Protein AF-A0A5E6NMC5-F1 (afdb_monomer)

pLDDT: mean 74.45, std 15.05, range [29.25, 91.25]

Sequence (219 aa):
MLKRLKTATLIRHFRHVKKRAKAKKALTRLRTIANKLIRELQRKLPQYLLFEIYQKHFLFYQRVLAQKPKDKNKIYSLHEPDVYVIAKGKDHKQYEYGNKVSIVSTKDTNIIVGVASHDKNIHDSKTLTVAISHANSNRNKPIKQAVCDRGYVGAKVVLGATSSCLKKPLSETIVINETKSANCVKDERRLSRLSDILNRILDFLETCSKGKLVMRLMY

Mean predicted aligned error: 11.28 Å

Secondary structure (DSSP, 8-state):
-HHHHHHHHHHTT---HHHHHHHHHHHHHHHHHHHHHHHHHHHHS-HHIIIIISHHHHHHHHHHHH--TT-SS----SS-TT-EEEE---SS--EEEEEEEEEEEETTT--EEEEEEESS---HHHHHHHHHHHHHHT-SS---EEEE-TT-TT--EETTEEEEESS---SS-EEEEEEEE-----S--TTHHHHHHHHHHHHHHHHHHTT--------

Radius of gyration: 23.17 Å; Cα contacts (8 Å, |Δi|>4): 272; chains: 1; bounding box: 64×31×56 Å

Solvent-accessible surface area (backbone atoms only — not comparable to full-atom values): 12916 Å² total; per-residue (Å²): 114,66,73,64,49,56,51,33,66,62,45,45,75,50,77,51,77,93,44,34,64,58,13,52,52,30,48,53,50,48,52,53,51,48,55,51,51,55,56,50,49,67,71,72,50,58,67,65,58,45,61,76,71,39,38,69,58,52,54,50,53,51,54,64,70,66,63,58,96,83,59,77,92,63,67,59,38,85,90,47,59,68,31,41,80,44,78,63,85,36,90,97,50,47,64,44,52,31,41,49,29,36,38,32,25,38,60,91,75,63,48,76,57,23,76,35,79,43,86,58,97,66,60,59,42,66,50,52,57,56,33,51,52,51,29,34,76,72,39,95,66,77,65,59,35,34,38,33,51,83,73,41,60,89,46,52,68,51,95,82,15,40,40,41,57,89,71,83,86,74,96,72,52,29,37,41,45,76,50,67,58,55,66,82,67,77,84,64,53,87,66,47,47,57,54,52,53,47,48,56,51,49,52,51,52,50,33,60,74,66,75,45,90,67,82,80,83,80,126

Structure (mmCIF, N/CA/C/O backbone):
data_AF-A0A5E6NMC5-F1
#
_entry.id   AF-A0A5E6NMC5-F1
#
loop_
_atom_site.group_PDB
_atom_site.id
_atom_site.type_symbol
_atom_site.label_atom_id
_atom_site.label_alt_id
_atom_site.label_comp_id
_atom_site.label_asym_id
_atom_site.label_entity_id
_atom_site.label_seq_id
_atom_site.pdbx_PDB_ins_code
_atom_site.Cartn_x
_atom_site.Cartn_y
_atom_site.Cartn_z
_atom_site.occupancy
_atom_site.B_iso_or_equiv
_atom_site.auth_seq_id
_atom_site.auth_comp_id
_atom_site.auth_asym_id
_atom_site.auth_atom_id
_atom_site.pdbx_PDB_model_num
ATOM 1 N N . MET A 1 1 ? -21.903 14.545 19.010 1.00 55.38 1 MET A N 1
ATOM 2 C CA . MET A 1 1 ? -20.926 13.473 18.675 1.00 55.38 1 MET A CA 1
ATOM 3 C C . MET A 1 1 ? -19.878 13.922 17.645 1.00 55.38 1 MET A C 1
ATOM 5 O O . MET A 1 1 ? -18.689 13.769 17.905 1.00 55.38 1 MET A O 1
ATOM 9 N N . LEU A 1 2 ? -20.293 14.557 16.541 1.00 57.66 2 LEU A N 1
ATOM 10 C CA . LEU A 1 2 ? -19.425 15.020 15.442 1.00 57.66 2 LEU A CA 1
ATOM 11 C C . LEU A 1 2 ? -18.298 15.990 15.855 1.00 57.66 2 LEU A C 1
ATOM 13 O O . LEU A 1 2 ? -17.155 15.796 15.451 1.00 57.66 2 LEU A O 1
ATOM 17 N N . LYS A 1 3 ? -18.562 16.975 16.731 1.00 58.59 3 LYS A N 1
ATOM 18 C CA . LYS A 1 3 ? -17.523 17.912 17.226 1.00 58.59 3 LYS A CA 1
ATOM 19 C C . LYS A 1 3 ? -16.353 17.197 17.928 1.00 58.59 3 LYS A C 1
ATOM 21 O O . LYS A 1 3 ? -15.203 17.582 17.754 1.00 58.59 3 LYS A O 1
ATOM 26 N N . ARG A 1 4 ? -16.634 16.118 18.676 1.00 61.72 4 ARG A N 1
ATOM 27 C CA . ARG A 1 4 ? -15.614 15.299 19.368 1.00 61.72 4 ARG A CA 1
ATOM 28 C C . ARG A 1 4 ? -14.821 14.398 18.415 1.00 61.72 4 ARG A C 1
ATOM 30 O O . ARG A 1 4 ? -13.680 14.061 18.714 1.00 61.72 4 ARG A O 1
ATOM 37 N N . LEU A 1 5 ? -15.417 13.999 17.291 1.00 66.12 5 LEU A N 1
ATOM 38 C CA . LEU A 1 5 ? -14.715 13.268 16.235 1.00 66.12 5 LEU A CA 1
ATOM 39 C C . LEU A 1 5 ? -13.733 14.192 15.516 1.00 66.12 5 LEU A C 1
ATOM 41 O O . LEU A 1 5 ? -12.555 13.867 15.454 1.00 66.12 5 LEU A O 1
ATOM 45 N N . LYS A 1 6 ? -14.182 15.383 15.095 1.00 68.31 6 LYS A N 1
ATOM 46 C CA . LYS A 1 6 ? -13.329 16.384 14.430 1.00 68.31 6 LYS A CA 1
ATOM 47 C C . LYS A 1 6 ? -12.088 16.739 15.260 1.00 68.31 6 LYS A C 1
ATOM 49 O O . LYS A 1 6 ? -10.978 16.751 14.735 1.00 68.31 6 LYS A O 1
ATOM 54 N N . THR A 1 7 ? -12.238 16.946 16.569 1.00 68.88 7 THR A N 1
ATOM 55 C CA . THR A 1 7 ? -11.093 17.229 17.454 1.00 68.88 7 THR A CA 1
ATOM 56 C C . THR A 1 7 ? -10.148 16.037 17.609 1.00 68.88 7 THR A C 1
ATOM 58 O O . THR A 1 7 ? -8.930 16.222 17.585 1.00 68.88 7 THR A O 1
ATOM 61 N N . ALA A 1 8 ? -10.667 14.809 17.708 1.00 67.25 8 ALA A N 1
ATOM 62 C CA . ALA A 1 8 ? -9.834 13.606 17.728 1.00 67.25 8 ALA A CA 1
ATOM 63 C C . ALA A 1 8 ? -9.043 13.431 16.418 1.00 67.25 8 ALA A C 1
ATOM 65 O O . ALA A 1 8 ? -7.866 13.073 16.467 1.00 67.25 8 ALA A O 1
ATOM 66 N N . THR A 1 9 ? -9.650 13.744 15.269 1.00 67.38 9 THR A N 1
ATOM 67 C CA . THR A 1 9 ? -9.012 13.700 13.944 1.00 67.38 9 THR A CA 1
ATOM 68 C C . THR A 1 9 ? -7.876 14.715 13.810 1.00 67.38 9 THR A C 1
ATOM 70 O O . THR A 1 9 ? -6.845 14.404 13.225 1.00 67.38 9 THR A O 1
ATOM 73 N N . LEU A 1 10 ? -8.009 15.905 14.398 1.00 71.12 10 LEU A N 1
ATOM 74 C CA . LEU A 1 10 ? -6.964 16.935 14.366 1.00 71.12 10 LEU A CA 1
ATOM 75 C C . LEU A 1 10 ? -5.787 16.592 15.292 1.00 71.12 10 LEU A C 1
ATOM 77 O O . LEU A 1 10 ? -4.624 16.655 14.890 1.00 71.12 10 LEU A O 1
ATOM 81 N N . ILE A 1 11 ? -6.076 16.171 16.528 1.00 74.56 11 ILE A N 1
ATOM 82 C CA . ILE A 1 11 ? -5.057 15.972 17.575 1.00 74.56 11 ILE A CA 1
ATOM 83 C C . ILE A 1 11 ? -4.147 14.764 17.289 1.00 74.56 11 ILE A C 1
ATOM 85 O O . ILE A 1 11 ? -3.022 14.675 17.789 1.00 74.56 11 ILE A O 1
ATOM 89 N N . ARG A 1 12 ? -4.602 13.823 16.464 1.00 65.00 12 ARG A N 1
ATOM 90 C CA . ARG A 1 12 ? -3.908 12.556 16.212 1.00 65.00 12 ARG A CA 1
ATOM 91 C C . ARG A 1 12 ? -2.536 12.713 15.526 1.00 65.00 12 ARG A C 1
ATOM 93 O O . ARG A 1 12 ? -1.700 11.823 15.653 1.00 65.00 12 ARG A O 1
ATOM 100 N N . HIS A 1 13 ? -2.281 13.826 14.831 1.00 65.50 13 HIS A N 1
ATOM 101 C CA . HIS A 1 13 ? -1.041 14.042 14.066 1.00 65.50 13 HIS A CA 1
ATOM 102 C C . HIS A 1 13 ? 0.119 14.621 14.897 1.00 65.50 13 HIS A C 1
ATOM 104 O O . HIS A 1 13 ? 1.272 14.594 14.440 1.00 65.50 13 HIS A O 1
ATOM 110 N N . PHE A 1 14 ? -0.155 15.111 16.116 1.00 73.19 14 PHE A N 1
ATOM 111 C CA . PHE A 1 14 ? 0.849 15.756 16.966 1.00 73.19 14 PHE A CA 1
ATOM 112 C C . PHE A 1 14 ? 1.954 14.783 17.398 1.00 73.19 14 PHE A C 1
ATOM 114 O O . PHE A 1 14 ? 1.695 13.737 17.994 1.00 73.19 14 PHE A O 1
ATOM 121 N N . ARG A 1 15 ? 3.209 15.171 17.131 1.00 67.75 15 ARG A N 1
ATOM 122 C CA . ARG A 1 15 ? 4.423 14.419 17.505 1.00 67.75 15 ARG A CA 1
ATOM 123 C C . ARG A 1 15 ? 5.058 14.885 18.819 1.00 67.75 15 ARG A C 1
ATOM 125 O O . ARG A 1 15 ? 5.824 14.135 19.413 1.00 67.75 15 ARG A O 1
ATOM 132 N N . HIS A 1 16 ? 4.722 16.091 19.279 1.00 78.25 16 HIS A N 1
ATOM 133 C CA . HIS A 1 16 ? 5.324 16.701 20.463 1.00 78.25 16 HIS A CA 1
ATOM 134 C C . HIS A 1 16 ? 5.134 15.831 21.715 1.00 78.25 16 HIS A C 1
ATOM 136 O O . HIS A 1 16 ? 4.015 15.388 21.993 1.00 78.25 16 HIS A O 1
ATOM 142 N N . VAL A 1 17 ? 6.198 15.646 22.507 1.00 81.38 17 VAL A N 1
ATOM 143 C CA . VAL A 1 17 ? 6.242 14.742 23.677 1.00 81.38 17 VAL A CA 1
ATOM 144 C C . VAL A 1 17 ? 5.052 14.976 24.616 1.00 81.38 17 VAL A C 1
ATOM 146 O O . VAL A 1 17 ? 4.277 14.056 24.876 1.00 81.38 17 VAL A O 1
ATOM 149 N N . LYS A 1 18 ? 4.800 16.239 24.993 1.00 83.75 18 LYS A N 1
ATOM 150 C CA . LYS A 1 18 ? 3.675 16.638 25.868 1.00 83.75 18 LYS A CA 1
ATOM 151 C C . LYS A 1 18 ? 2.278 16.299 25.307 1.00 83.75 18 LYS A C 1
ATOM 153 O O . LYS A 1 18 ? 1.331 16.113 26.066 1.00 83.75 18 LYS A O 1
ATOM 158 N N . LYS A 1 19 ? 2.114 16.218 23.979 1.00 82.44 19 LYS A N 1
ATOM 159 C CA . LYS A 1 19 ? 0.824 15.934 23.310 1.00 82.44 19 LYS A CA 1
ATOM 160 C C . LYS A 1 19 ? 0.699 14.479 22.838 1.00 82.44 19 LYS A C 1
ATOM 162 O O . LYS A 1 19 ? -0.401 14.048 22.491 1.00 82.44 19 LYS A O 1
ATOM 167 N N . ARG A 1 20 ? 1.781 13.694 22.888 1.00 80.12 20 ARG A N 1
ATOM 168 C CA . ARG A 1 20 ? 1.838 12.305 22.401 1.00 80.12 20 ARG A CA 1
ATOM 169 C C . ARG A 1 20 ? 0.835 11.387 23.102 1.00 80.12 20 ARG A C 1
ATOM 171 O O . ARG A 1 20 ? 0.176 10.582 22.445 1.00 80.12 20 ARG A O 1
ATOM 178 N N . ALA A 1 21 ? 0.662 11.538 24.416 1.00 84.81 21 ALA A N 1
ATOM 179 C CA . ALA A 1 21 ? -0.325 10.769 25.176 1.00 84.81 21 ALA A CA 1
ATOM 180 C C . ALA A 1 21 ? -1.768 11.074 24.730 1.00 84.81 21 ALA A C 1
ATOM 182 O O . ALA A 1 21 ? -2.569 10.156 24.539 1.00 84.81 21 ALA A O 1
ATOM 183 N N . LYS A 1 22 ? -2.088 12.356 24.492 1.00 85.44 22 LYS A N 1
ATOM 184 C CA . LYS A 1 22 ? -3.405 12.788 23.991 1.00 85.44 22 LYS A CA 1
ATOM 185 C C . LYS A 1 22 ? -3.669 12.244 22.582 1.00 85.44 22 LYS A C 1
ATOM 187 O O . LYS A 1 22 ? -4.746 11.707 22.336 1.00 85.44 22 LYS A O 1
ATOM 192 N N . ALA A 1 23 ? -2.672 12.292 21.697 1.00 82.00 23 ALA A N 1
ATOM 193 C CA . ALA A 1 23 ? -2.763 11.726 20.350 1.00 82.00 23 ALA A CA 1
ATOM 194 C C . ALA A 1 23 ? -3.004 10.204 20.368 1.00 82.00 23 ALA A C 1
ATOM 196 O O . ALA A 1 23 ? -3.869 9.706 19.647 1.00 82.00 23 ALA A O 1
ATOM 197 N N . LYS A 1 24 ? -2.310 9.461 21.246 1.00 81.88 24 LYS A N 1
ATOM 198 C CA . LYS A 1 24 ? -2.520 8.012 21.413 1.00 81.88 24 LYS A CA 1
ATOM 199 C C . LYS A 1 24 ? -3.945 7.697 21.884 1.00 81.88 24 LYS A C 1
ATOM 201 O O . LYS A 1 24 ? -4.589 6.833 21.297 1.00 81.88 24 LYS A O 1
ATOM 206 N N . LYS A 1 25 ? -4.463 8.430 22.881 1.00 85.44 25 LYS A N 1
ATOM 207 C CA . LYS A 1 25 ? -5.855 8.288 23.356 1.00 85.44 25 LYS A CA 1
ATOM 208 C C . LYS A 1 25 ? -6.874 8.575 22.244 1.00 85.44 25 LYS A C 1
ATOM 210 O O . LYS A 1 25 ? -7.835 7.822 22.095 1.00 85.44 25 LYS A O 1
ATOM 215 N N . ALA A 1 26 ? -6.650 9.620 21.445 1.00 85.38 26 ALA A N 1
ATOM 216 C CA . ALA A 1 26 ? -7.502 9.945 20.301 1.00 85.38 26 ALA A CA 1
ATOM 217 C C . ALA A 1 26 ? -7.528 8.807 19.264 1.00 85.38 26 ALA A C 1
ATOM 219 O O . ALA A 1 26 ? -8.607 8.410 18.828 1.00 85.38 26 ALA A O 1
ATOM 220 N N . LEU A 1 27 ? -6.371 8.220 18.934 1.00 80.25 27 LEU A N 1
ATOM 221 C CA . LEU A 1 27 ? -6.294 7.082 18.011 1.00 80.25 27 LEU A CA 1
ATOM 222 C C . LEU A 1 27 ? -7.021 5.842 18.551 1.00 80.25 27 LEU A C 1
ATOM 224 O O . LEU A 1 27 ? -7.769 5.212 17.804 1.00 80.25 27 LEU A O 1
ATOM 228 N N . THR A 1 28 ? -6.856 5.506 19.835 1.00 84.12 28 THR A N 1
ATOM 229 C CA . THR A 1 28 ? -7.595 4.390 20.452 1.00 84.12 28 THR A CA 1
ATOM 230 C C . THR A 1 28 ? -9.101 4.616 20.350 1.00 84.12 28 THR A C 1
ATOM 232 O O . THR A 1 28 ? -9.828 3.718 19.937 1.00 84.12 28 THR A O 1
ATOM 235 N N . ARG A 1 29 ? -9.567 5.837 20.635 1.00 85.75 29 ARG A N 1
ATOM 236 C CA . ARG A 1 29 ? -10.986 6.195 20.533 1.00 85.75 29 ARG A CA 1
ATOM 237 C C . ARG A 1 29 ? -11.519 6.062 19.105 1.00 85.75 29 ARG A C 1
ATOM 239 O O . ARG A 1 29 ? -12.589 5.489 18.923 1.00 85.75 29 ARG A O 1
ATOM 246 N N . LEU A 1 30 ? -10.784 6.550 18.101 1.00 83.25 30 LEU A N 1
ATOM 247 C CA . LEU A 1 30 ? -11.157 6.393 16.688 1.00 83.25 30 LEU A CA 1
ATOM 248 C C . LEU A 1 30 ? -11.258 4.912 16.299 1.00 83.25 30 LEU A C 1
ATOM 250 O O . LEU A 1 30 ? -12.220 4.516 15.646 1.00 83.25 30 LEU A O 1
ATOM 254 N N . ARG A 1 31 ? -10.322 4.077 16.768 1.00 84.38 31 ARG A N 1
ATOM 255 C CA . ARG A 1 31 ? -10.351 2.624 16.541 1.00 84.38 31 ARG A CA 1
ATOM 256 C C . ARG A 1 31 ? -11.579 1.971 17.177 1.00 84.38 31 ARG A C 1
ATOM 258 O O . ARG A 1 31 ? -12.203 1.128 16.539 1.00 84.38 31 ARG A O 1
ATOM 265 N N . THR A 1 32 ? -11.958 2.357 18.396 1.00 87.62 32 THR A N 1
ATOM 266 C CA . THR A 1 32 ? -13.177 1.849 19.050 1.00 87.62 32 THR A CA 1
ATOM 267 C C . THR A 1 32 ? -14.434 2.233 18.272 1.00 87.62 32 THR A C 1
ATOM 269 O O . THR A 1 32 ? -15.294 1.385 18.050 1.00 87.62 32 THR A O 1
ATOM 272 N N . ILE A 1 33 ? -14.532 3.486 17.818 1.00 86.19 33 ILE A N 1
ATOM 273 C CA . ILE A 1 33 ? -15.693 3.970 17.058 1.00 86.19 33 ILE A CA 1
ATOM 274 C C . ILE A 1 33 ? -15.806 3.237 15.718 1.00 86.19 33 ILE A C 1
ATOM 276 O O . ILE A 1 33 ? -16.886 2.755 15.395 1.00 86.19 33 ILE A O 1
ATOM 280 N N . ALA A 1 34 ? -14.702 3.081 14.982 1.00 85.38 34 ALA A N 1
ATOM 281 C CA . ALA A 1 34 ? -14.695 2.344 13.718 1.00 85.38 34 ALA A CA 1
ATOM 282 C C . ALA A 1 34 ? -15.142 0.881 13.900 1.00 85.38 34 ALA A C 1
ATOM 284 O O . ALA A 1 34 ? -15.990 0.400 13.156 1.00 85.38 34 ALA A O 1
ATOM 285 N N . ASN A 1 35 ? -14.646 0.192 14.937 1.00 88.12 35 ASN A N 1
ATOM 286 C CA . ASN A 1 35 ? -15.086 -1.173 15.251 1.00 88.12 35 ASN A CA 1
ATOM 287 C C . ASN A 1 35 ? -16.576 -1.242 15.598 1.00 88.12 35 ASN A C 1
ATOM 289 O O . ASN A 1 35 ? -17.263 -2.162 15.157 1.00 88.12 35 ASN A O 1
ATOM 293 N N . LYS A 1 36 ? -17.083 -0.279 16.379 1.00 89.12 36 LYS A N 1
ATOM 294 C CA . LYS A 1 36 ? -18.509 -0.218 16.711 1.00 89.12 36 LYS A CA 1
ATOM 295 C C . LYS A 1 36 ? -19.346 -0.033 15.447 1.00 89.12 36 LYS A C 1
ATOM 297 O O . LYS A 1 36 ? -20.301 -0.771 15.260 1.00 89.12 36 LYS A O 1
ATOM 302 N N . LEU A 1 37 ? -18.958 0.886 14.565 1.00 86.56 37 LEU A N 1
ATOM 303 C CA . LEU A 1 37 ? -19.681 1.149 13.321 1.00 86.56 37 LEU A CA 1
ATOM 304 C C . LEU A 1 37 ? -19.709 -0.060 12.386 1.00 86.56 37 LEU A C 1
ATOM 306 O O . LEU A 1 37 ? -20.771 -0.386 11.875 1.00 86.56 37 LEU A O 1
ATOM 310 N N . ILE A 1 38 ? -18.591 -0.772 12.220 1.00 87.62 38 ILE A N 1
ATOM 311 C CA . ILE A 1 38 ? -18.574 -2.003 11.416 1.00 87.62 38 ILE A CA 1
ATOM 312 C C . ILE A 1 38 ? -19.535 -3.048 11.996 1.00 87.62 38 ILE A C 1
ATOM 314 O O . ILE A 1 38 ? -20.316 -3.628 11.251 1.00 87.62 38 ILE A O 1
ATOM 318 N N . ARG A 1 39 ? -19.545 -3.243 13.320 1.00 88.19 39 ARG A N 1
ATOM 319 C CA . ARG A 1 39 ? -20.465 -4.185 13.985 1.00 88.19 39 ARG A CA 1
ATOM 320 C C . ARG A 1 39 ? -21.933 -3.756 13.914 1.00 88.19 39 ARG A C 1
ATOM 322 O O . ARG A 1 39 ? -22.817 -4.604 13.934 1.00 88.19 39 ARG A O 1
ATOM 329 N N . GLU A 1 40 ? -22.214 -2.455 13.919 1.00 88.81 40 GLU A N 1
ATOM 330 C CA . GLU A 1 40 ? -23.569 -1.924 13.712 1.00 88.81 40 GLU A CA 1
ATOM 331 C C . GLU A 1 40 ? -24.032 -2.171 12.274 1.00 88.81 40 GLU A C 1
ATOM 333 O O . GLU A 1 40 ? -25.129 -2.681 12.075 1.00 88.81 40 GLU A O 1
ATOM 338 N N . LEU A 1 41 ? -23.184 -1.878 11.282 1.00 85.62 41 LEU A N 1
ATOM 339 C CA . LEU A 1 41 ? -23.485 -2.143 9.875 1.00 85.62 41 LEU A CA 1
ATOM 340 C C . LEU A 1 41 ? -23.773 -3.629 9.645 1.00 85.62 41 LEU A C 1
ATOM 342 O O . LEU A 1 41 ? -24.802 -3.965 9.075 1.00 85.62 41 LEU A O 1
ATOM 346 N N . GLN A 1 42 ? -22.927 -4.515 10.171 1.00 86.06 42 GLN A N 1
ATOM 347 C CA . GLN A 1 42 ? -23.119 -5.961 10.034 1.00 86.06 42 GLN A CA 1
ATOM 348 C C . GLN A 1 42 ? -24.428 -6.475 10.647 1.00 86.06 42 GLN A C 1
ATOM 350 O O . GLN A 1 42 ? -24.939 -7.486 10.190 1.00 86.06 42 GLN A O 1
ATOM 355 N N . ARG A 1 43 ? -24.976 -5.797 11.664 1.00 87.31 43 ARG A N 1
ATOM 356 C CA . ARG A 1 43 ? -26.260 -6.177 12.277 1.00 87.31 43 ARG A CA 1
ATOM 357 C C . ARG A 1 43 ? -27.476 -5.596 11.566 1.00 87.31 43 ARG A C 1
ATOM 359 O O . ARG A 1 43 ? -28.548 -6.176 11.661 1.00 87.31 43 ARG A O 1
ATOM 366 N N . LYS A 1 44 ? -27.337 -4.425 10.939 1.00 87.19 44 LYS A N 1
ATOM 367 C CA . LYS A 1 44 ? -28.456 -3.702 10.317 1.00 87.19 44 LYS A CA 1
ATOM 368 C C . LYS A 1 44 ? -28.644 -4.020 8.837 1.00 87.19 44 LYS A C 1
ATOM 370 O O . LYS A 1 44 ? -29.742 -3.837 8.327 1.00 87.19 44 LYS A O 1
ATOM 375 N N . LEU A 1 45 ? -27.585 -4.427 8.139 1.00 84.69 45 LEU A N 1
ATOM 376 C CA . LEU A 1 45 ? -27.667 -4.784 6.726 1.00 84.69 45 LEU A CA 1
ATOM 377 C C . LEU A 1 45 ? -28.282 -6.181 6.539 1.00 84.69 45 LEU A C 1
ATOM 379 O O . LEU A 1 45 ? -27.961 -7.085 7.309 1.00 84.69 45 LEU A O 1
ATOM 383 N N . PRO A 1 46 ? -29.113 -6.386 5.499 1.00 86.69 46 PRO A N 1
ATOM 384 C CA . PRO A 1 46 ? -29.609 -7.710 5.152 1.00 86.69 46 PRO A CA 1
ATOM 385 C C . PRO A 1 46 ? -28.459 -8.613 4.691 1.00 86.69 46 PRO A C 1
ATOM 387 O O . PRO A 1 46 ? -27.515 -8.165 4.032 1.00 86.69 46 PRO A O 1
ATOM 390 N N . GLN A 1 47 ? -28.572 -9.902 5.013 1.00 83.69 47 GLN A N 1
ATOM 391 C CA . GLN A 1 47 ? -27.521 -10.902 4.804 1.00 83.69 47 GLN A CA 1
ATOM 392 C C . GLN A 1 47 ? -27.060 -10.982 3.340 1.00 83.69 47 GLN A C 1
ATOM 394 O O . GLN A 1 47 ? -25.862 -11.034 3.076 1.00 83.69 47 GLN A O 1
ATOM 399 N N . TYR A 1 48 ? -28.004 -10.905 2.399 1.00 85.00 48 TYR A N 1
ATOM 400 C CA . TYR A 1 48 ? -27.749 -10.885 0.955 1.00 85.00 48 TYR A CA 1
ATOM 401 C C . TYR A 1 48 ? -26.745 -9.785 0.551 1.00 85.00 48 TYR A C 1
ATOM 403 O O . TYR A 1 48 ? -25.691 -10.084 -0.008 1.00 85.00 48 TYR A O 1
ATOM 411 N N . LEU A 1 49 ? -26.997 -8.521 0.925 1.00 82.25 49 LEU A N 1
ATOM 412 C CA . LEU A 1 49 ? -26.108 -7.398 0.583 1.00 82.25 49 LEU A CA 1
ATOM 413 C C . LEU A 1 49 ? -24.722 -7.563 1.216 1.00 82.25 49 LEU A C 1
ATOM 415 O O . LEU A 1 49 ? -23.699 -7.192 0.633 1.00 82.25 49 LEU A O 1
ATOM 419 N N . LEU A 1 50 ? -24.686 -8.098 2.434 1.00 80.69 50 LEU A N 1
ATOM 420 C CA . LEU A 1 50 ? -23.458 -8.256 3.196 1.00 80.69 50 LEU A CA 1
ATOM 421 C C . LEU A 1 50 ? -22.531 -9.308 2.579 1.00 80.69 50 LEU A C 1
ATOM 423 O O . LEU A 1 50 ? -21.324 -9.070 2.509 1.00 80.69 50 LEU A O 1
ATOM 427 N N . PHE A 1 51 ? -23.084 -10.437 2.131 1.00 83.50 51 PHE A N 1
ATOM 428 C CA . PHE A 1 51 ? -22.315 -11.545 1.566 1.00 83.50 51 PHE A CA 1
ATOM 429 C C . PHE A 1 51 ? -22.006 -11.369 0.081 1.00 83.50 51 PHE A C 1
ATOM 431 O O . PHE A 1 51 ? -20.868 -11.597 -0.317 1.00 83.50 51 PHE A O 1
ATOM 438 N N . GLU A 1 52 ? -22.961 -10.924 -0.732 1.00 82.44 52 GLU A N 1
ATOM 439 C CA . GLU A 1 52 ? -22.749 -10.874 -2.183 1.00 82.44 52 GLU A CA 1
ATOM 440 C C . GLU A 1 52 ? -21.990 -9.623 -2.627 1.00 82.44 52 GLU A C 1
ATOM 442 O O . GLU A 1 52 ? -21.109 -9.693 -3.482 1.00 82.44 52 GLU A O 1
ATOM 447 N N . ILE A 1 53 ? -22.287 -8.472 -2.018 1.00 81.56 53 ILE A N 1
ATOM 448 C CA . ILE A 1 53 ? -21.787 -7.180 -2.507 1.00 81.56 53 ILE A CA 1
ATOM 449 C C . ILE A 1 53 ? -20.618 -6.682 -1.656 1.00 81.56 53 ILE A C 1
ATOM 451 O O . ILE A 1 53 ? -19.557 -6.322 -2.171 1.00 81.56 53 ILE A O 1
ATOM 455 N N . TYR A 1 54 ? -20.783 -6.655 -0.332 1.00 83.38 54 TYR A N 1
ATOM 456 C CA . TYR A 1 54 ? -19.861 -5.928 0.548 1.00 83.38 54 TYR A CA 1
ATOM 457 C C . TYR A 1 54 ? -18.831 -6.795 1.276 1.00 83.38 54 TYR A C 1
ATOM 459 O O . TYR A 1 54 ? -17.972 -6.250 1.977 1.00 83.38 54 TYR A O 1
ATOM 467 N N . GLN A 1 55 ? -18.850 -8.117 1.098 1.00 87.00 55 GLN A N 1
ATOM 468 C CA . GLN A 1 55 ? -17.996 -9.045 1.845 1.00 87.00 55 GLN A CA 1
ATOM 469 C C . GLN A 1 55 ? -16.507 -8.684 1.738 1.00 87.00 55 GLN A C 1
ATOM 471 O O . GLN A 1 55 ? -15.808 -8.594 2.753 1.00 87.00 55 GLN A O 1
ATOM 476 N N . LYS A 1 56 ? -16.031 -8.386 0.520 1.00 87.62 56 LYS A N 1
ATOM 477 C CA . LYS A 1 56 ? -14.637 -7.983 0.263 1.00 87.62 56 LYS A CA 1
ATOM 478 C C . LYS A 1 56 ? -14.259 -6.708 1.023 1.00 87.62 56 LYS A C 1
ATOM 480 O O . LYS A 1 56 ? -13.187 -6.640 1.625 1.00 87.62 56 LYS A O 1
ATOM 485 N N . HIS A 1 57 ? -15.151 -5.717 1.056 1.00 84.50 57 HIS A N 1
ATOM 486 C CA . HIS A 1 57 ? -14.925 -4.458 1.767 1.00 84.50 57 HIS A CA 1
ATOM 487 C C . HIS A 1 57 ? -14.899 -4.651 3.286 1.00 84.50 57 HIS A C 1
ATOM 489 O O . HIS A 1 57 ? -14.009 -4.120 3.952 1.00 84.50 57 HIS A O 1
ATOM 495 N N . PHE A 1 58 ? -15.822 -5.441 3.842 1.00 87.31 58 PHE A N 1
ATOM 496 C CA . PHE A 1 58 ? -15.829 -5.745 5.274 1.00 87.31 58 PHE A CA 1
ATOM 497 C C . PHE A 1 58 ? -14.562 -6.478 5.705 1.00 87.31 58 PHE A C 1
ATOM 499 O O . PHE A 1 58 ? -13.934 -6.068 6.683 1.00 87.31 58 PHE A O 1
ATOM 506 N N . LEU A 1 59 ? -14.144 -7.498 4.950 1.00 88.75 59 LEU A N 1
ATOM 507 C CA . LEU A 1 59 ? -12.907 -8.227 5.219 1.00 88.75 59 LEU A CA 1
ATOM 508 C C . LEU A 1 59 ? -11.690 -7.293 5.167 1.00 88.75 59 LEU A C 1
ATOM 510 O O . LEU A 1 59 ? -10.829 -7.332 6.050 1.00 88.75 59 LEU A O 1
ATOM 514 N N . PHE A 1 60 ? -11.646 -6.400 4.176 1.00 87.62 60 PHE A N 1
ATOM 515 C CA . PHE A 1 60 ? -10.586 -5.405 4.045 1.00 87.62 60 PHE A CA 1
ATOM 516 C C . PHE A 1 60 ? -10.535 -4.448 5.245 1.00 87.62 60 PHE A C 1
ATOM 518 O O . PHE A 1 60 ? -9.480 -4.286 5.864 1.00 87.62 60 PHE A O 1
ATOM 525 N N . TYR A 1 61 ? -11.666 -3.860 5.647 1.00 86.88 61 TYR A N 1
ATOM 526 C CA . TYR A 1 61 ? -11.709 -2.947 6.793 1.00 86.88 61 TYR A CA 1
ATOM 527 C C . TYR A 1 61 ? -11.394 -3.649 8.115 1.00 86.88 61 TYR A C 1
ATOM 529 O O . TYR A 1 61 ? -10.647 -3.105 8.932 1.00 86.88 61 TYR A O 1
ATOM 537 N N . GLN A 1 62 ? -11.891 -4.870 8.320 1.00 88.38 62 GLN A N 1
ATOM 538 C CA . GLN A 1 62 ? -11.547 -5.679 9.488 1.00 88.38 62 GLN A CA 1
ATOM 539 C C . GLN A 1 62 ? -10.044 -5.972 9.534 1.00 88.38 62 GLN A C 1
ATOM 541 O O . GLN A 1 62 ? -9.417 -5.784 10.579 1.00 88.38 62 GLN A O 1
ATOM 546 N N . ARG A 1 63 ? -9.431 -6.327 8.396 1.00 89.19 63 ARG A N 1
ATOM 547 C CA . ARG A 1 63 ? -7.979 -6.519 8.285 1.00 89.19 63 ARG A CA 1
ATOM 548 C C . ARG A 1 63 ? -7.215 -5.244 8.641 1.00 89.19 63 ARG A C 1
ATOM 550 O O . ARG A 1 63 ? -6.251 -5.311 9.402 1.00 89.19 63 ARG A O 1
ATOM 557 N N . VAL A 1 64 ? -7.644 -4.078 8.155 1.00 86.75 64 VAL A N 1
ATOM 558 C CA . VAL A 1 64 ? -7.023 -2.783 8.496 1.00 86.75 64 VAL A CA 1
ATOM 559 C C . VAL A 1 64 ? -7.150 -2.474 9.993 1.00 86.75 64 VAL A C 1
ATOM 561 O O . VAL A 1 64 ? -6.178 -2.038 10.616 1.00 86.75 64 VAL A O 1
ATOM 564 N N . LEU A 1 65 ? -8.315 -2.733 10.595 1.00 86.38 65 LEU A N 1
ATOM 565 C CA . LEU A 1 65 ? -8.555 -2.510 12.022 1.00 86.38 65 LEU A CA 1
ATOM 566 C C . LEU A 1 65 ? -7.856 -3.519 12.932 1.00 86.38 65 LEU A C 1
ATOM 568 O O . LEU A 1 65 ? -7.615 -3.183 14.090 1.00 86.38 65 LEU A O 1
ATOM 572 N N . ALA A 1 66 ? -7.533 -4.722 12.458 1.00 88.69 66 ALA A N 1
ATOM 573 C CA . ALA A 1 66 ? -6.842 -5.749 13.236 1.00 88.69 66 ALA A CA 1
ATOM 574 C C . ALA A 1 66 ? -5.327 -5.499 13.344 1.00 88.69 66 ALA A C 1
ATOM 576 O O . ALA A 1 66 ? -4.722 -5.869 14.351 1.00 88.69 66 ALA A O 1
ATOM 577 N N . GLN A 1 67 ? -4.726 -4.801 12.371 1.00 86.56 67 GLN A N 1
ATOM 578 C CA . GLN A 1 67 ? -3.277 -4.570 12.311 1.00 86.56 67 GLN A CA 1
ATOM 579 C C . GLN A 1 67 ? -2.685 -3.998 13.612 1.00 86.56 67 GLN A C 1
ATOM 581 O O . GLN A 1 67 ? -3.192 -3.045 14.227 1.00 86.56 67 GLN A O 1
ATOM 586 N N . LYS A 1 68 ? -1.537 -4.553 14.001 1.00 84.12 68 LYS A N 1
ATOM 587 C CA . LYS A 1 68 ? -0.713 -4.134 15.136 1.00 84.12 68 LYS A CA 1
ATOM 588 C C . LYS A 1 68 ? 0.566 -3.431 14.663 1.00 84.12 68 LYS A C 1
ATOM 590 O O . LYS A 1 68 ? 0.972 -3.522 13.502 1.00 84.12 68 LYS A O 1
ATOM 595 N N . PRO A 1 69 ? 1.253 -2.689 15.555 1.00 77.06 69 PRO A N 1
ATOM 596 C CA . PRO A 1 69 ? 2.430 -1.918 15.176 1.00 77.06 69 PRO A CA 1
ATOM 597 C C . PRO A 1 69 ? 3.600 -2.724 14.605 1.00 77.06 69 PRO A C 1
ATOM 599 O O . PRO A 1 69 ? 4.332 -2.177 13.777 1.00 77.06 69 PRO A O 1
ATOM 602 N N . LYS A 1 70 ? 3.766 -3.983 15.019 1.00 80.88 70 LYS A N 1
ATOM 603 C CA . LYS A 1 70 ? 4.901 -4.847 14.660 1.00 80.88 70 LYS A CA 1
ATOM 604 C C . LYS A 1 70 ? 4.625 -5.783 13.473 1.00 80.88 70 LYS A C 1
ATOM 606 O O . LYS A 1 70 ? 5.548 -6.437 13.013 1.00 80.88 70 LYS A O 1
ATOM 611 N N . ASP A 1 71 ? 3.406 -5.788 12.936 1.00 85.56 71 ASP A N 1
ATOM 612 C CA . ASP A 1 71 ? 3.031 -6.714 11.857 1.00 85.56 71 ASP A CA 1
ATOM 613 C C . ASP A 1 71 ? 3.789 -6.432 10.552 1.00 85.56 71 ASP A C 1
ATOM 615 O O . ASP A 1 71 ? 4.156 -5.288 10.265 1.00 85.56 71 ASP A O 1
ATOM 619 N N . LYS A 1 72 ? 4.005 -7.464 9.739 1.00 82.94 72 LYS A N 1
ATOM 620 C CA . LYS A 1 72 ? 4.559 -7.332 8.382 1.00 82.94 72 LYS A CA 1
ATOM 621 C C . LYS A 1 72 ? 3.429 -7.040 7.378 1.00 82.94 72 LYS A C 1
ATOM 623 O O . LYS A 1 72 ? 2.266 -7.264 7.696 1.00 82.94 72 LYS A O 1
ATOM 628 N N . ASN A 1 73 ? 3.765 -6.524 6.191 1.00 81.75 73 ASN A N 1
ATOM 629 C CA . ASN A 1 73 ? 2.827 -6.273 5.077 1.00 81.75 73 ASN A CA 1
ATOM 630 C C . ASN A 1 73 ? 1.574 -5.484 5.493 1.00 81.75 73 ASN A C 1
ATOM 632 O O . ASN A 1 73 ? 0.434 -5.937 5.356 1.00 81.75 73 ASN A O 1
ATOM 636 N N . LYS A 1 74 ? 1.804 -4.305 6.076 1.00 83.56 74 LYS A N 1
ATOM 637 C CA . LYS A 1 74 ? 0.724 -3.429 6.528 1.00 83.56 74 LYS A CA 1
ATOM 638 C C . LYS A 1 74 ? 0.110 -2.701 5.340 1.00 83.56 74 LYS A C 1
ATOM 640 O O . LYS A 1 74 ? 0.827 -2.224 4.477 1.00 83.56 74 LYS A O 1
ATOM 645 N N . ILE A 1 75 ? -1.207 -2.551 5.375 1.00 83.62 75 ILE A N 1
ATOM 646 C CA . ILE A 1 75 ? -1.958 -1.751 4.399 1.00 83.62 75 ILE A CA 1
ATOM 647 C C . ILE A 1 75 ? -1.839 -0.287 4.806 1.00 83.62 75 ILE A C 1
ATOM 649 O O . ILE A 1 75 ? -2.376 0.074 5.852 1.00 83.62 75 ILE A O 1
ATOM 653 N N . TYR A 1 76 ? -1.137 0.552 4.050 1.00 77.31 76 TYR A N 1
ATOM 654 C CA . TYR A 1 76 ? -0.884 1.943 4.452 1.00 77.31 76 TYR A CA 1
ATOM 655 C C . TYR A 1 76 ? -1.963 2.930 3.999 1.00 77.31 76 TYR A C 1
ATOM 657 O O . TYR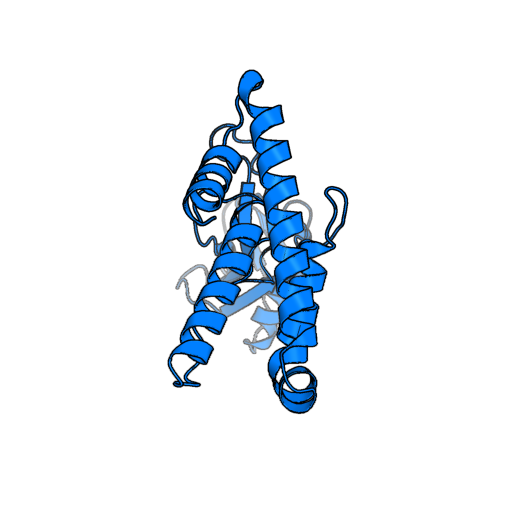 A 1 76 ? -2.228 3.882 4.734 1.00 77.31 76 TYR A O 1
ATOM 665 N N . SER A 1 77 ? -2.654 2.629 2.901 1.00 76.25 77 SER A N 1
ATOM 666 C CA . SER A 1 77 ? -3.736 3.439 2.340 1.00 76.25 77 SER A CA 1
ATOM 667 C C . SER A 1 77 ? -4.967 2.569 2.091 1.00 76.25 77 SER A C 1
ATOM 669 O O . SER A 1 77 ? -4.845 1.385 1.791 1.00 76.25 77 SER A O 1
ATOM 671 N N . LEU A 1 78 ? -6.168 3.136 2.244 1.00 78.75 78 LEU A N 1
ATOM 672 C CA . LEU A 1 78 ? -7.401 2.426 1.869 1.00 78.75 78 LEU A CA 1
ATOM 673 C C . LEU A 1 78 ? -7.648 2.451 0.362 1.00 78.75 78 LEU A C 1
ATOM 675 O O . LEU A 1 78 ? -8.273 1.533 -0.155 1.00 78.75 78 LEU A O 1
ATOM 679 N N . HIS A 1 79 ? -7.199 3.519 -0.297 1.00 77.31 79 HIS A N 1
ATOM 680 C CA . HIS A 1 79 ? -7.354 3.729 -1.735 1.00 77.31 79 HIS A CA 1
ATOM 681 C C . HIS A 1 79 ? -6.331 2.916 -2.534 1.00 77.31 79 HIS A C 1
ATOM 683 O O . HIS A 1 79 ? -6.665 2.360 -3.567 1.00 77.31 79 HIS A O 1
ATOM 689 N N . GLU A 1 80 ? -5.117 2.770 -1.999 1.00 77.44 80 GLU A N 1
ATOM 690 C CA . GLU A 1 80 ? -4.018 2.052 -2.649 1.00 77.44 80 GLU A CA 1
ATOM 691 C C . GLU A 1 80 ? -3.467 0.973 -1.698 1.00 77.44 80 GLU A C 1
ATOM 693 O O . GLU A 1 80 ? -2.571 1.250 -0.889 1.00 77.44 80 GLU A O 1
ATOM 698 N N . PRO A 1 81 ? -4.029 -0.250 -1.713 1.00 80.44 81 PRO A N 1
ATOM 699 C CA . PRO A 1 81 ? -3.642 -1.303 -0.775 1.00 80.44 81 PRO A CA 1
ATOM 700 C C . PRO A 1 81 ? -2.242 -1.875 -1.038 1.00 80.44 81 PRO A C 1
ATOM 702 O O . PRO A 1 81 ? -1.617 -2.368 -0.096 1.00 80.44 81 PRO A O 1
ATOM 705 N N . ASP A 1 82 ? -1.750 -1.768 -2.273 1.00 81.44 82 ASP A N 1
ATOM 706 C CA . ASP A 1 82 ? -0.478 -2.353 -2.728 1.00 81.44 82 ASP A CA 1
ATOM 707 C C . ASP A 1 82 ? 0.740 -1.469 -2.416 1.00 81.44 82 ASP A C 1
ATOM 709 O O . ASP A 1 82 ? 1.892 -1.860 -2.596 1.00 81.44 82 ASP A O 1
ATOM 713 N N . VAL A 1 83 ? 0.502 -0.265 -1.893 1.00 82.88 83 VAL A N 1
ATOM 714 C CA . VAL A 1 83 ? 1.563 0.668 -1.521 1.00 82.88 83 VAL A CA 1
ATOM 715 C C . VAL A 1 83 ? 2.276 0.211 -0.253 1.00 82.88 83 VAL A C 1
ATOM 717 O O . VAL A 1 83 ? 1.657 -0.047 0.785 1.00 82.88 83 VAL A O 1
ATOM 720 N N . TYR A 1 84 ? 3.608 0.218 -0.295 1.00 83.88 84 TYR A N 1
ATOM 721 C CA . TYR A 1 84 ? 4.458 0.001 0.871 1.00 83.88 84 TYR A CA 1
ATOM 722 C C . TYR A 1 84 ? 5.231 1.256 1.274 1.00 83.88 84 TYR A C 1
ATOM 724 O O . TYR A 1 84 ? 5.235 2.288 0.605 1.00 83.88 84 TYR A O 1
ATOM 732 N N . VAL A 1 85 ? 5.868 1.161 2.443 1.00 81.44 85 VAL A N 1
ATOM 733 C CA . VAL A 1 85 ? 6.626 2.253 3.051 1.00 81.44 85 VAL A CA 1
ATOM 734 C C . VAL A 1 85 ? 8.118 2.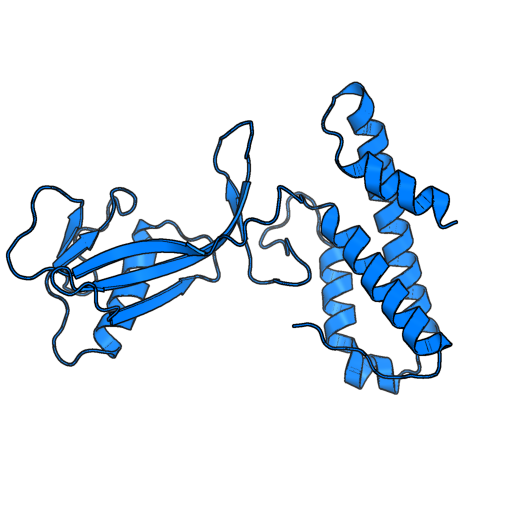024 2.919 1.00 81.44 85 VAL A C 1
ATOM 736 O O . VAL A 1 85 ? 8.636 0.972 3.300 1.00 81.44 85 VAL A O 1
ATOM 739 N N . ILE A 1 86 ? 8.809 3.066 2.470 1.00 81.25 86 ILE A N 1
ATOM 740 C CA . ILE A 1 86 ? 10.263 3.147 2.414 1.00 81.25 86 ILE A CA 1
ATOM 741 C C . ILE A 1 86 ? 10.719 4.215 3.410 1.00 81.25 86 ILE A C 1
ATOM 743 O O . ILE A 1 86 ? 10.287 5.366 3.350 1.00 81.25 86 ILE A O 1
ATOM 747 N N . ALA A 1 87 ? 11.595 3.843 4.344 1.00 82.19 87 ALA A N 1
ATOM 748 C CA . ALA A 1 87 ? 12.201 4.799 5.265 1.00 82.19 87 ALA A CA 1
ATOM 749 C C . ALA A 1 87 ? 13.291 5.603 4.540 1.00 82.19 87 ALA A C 1
ATOM 751 O O . ALA A 1 87 ? 14.176 5.026 3.914 1.00 82.19 87 ALA A O 1
ATOM 752 N N . LYS A 1 88 ? 13.229 6.934 4.625 1.00 80.69 88 LYS A N 1
ATOM 753 C CA . LYS A 1 88 ? 14.180 7.844 3.961 1.00 80.69 88 LYS A CA 1
ATOM 754 C C . LYS A 1 88 ? 15.287 8.356 4.873 1.00 80.69 88 LYS A C 1
ATOM 756 O O . LYS A 1 88 ? 16.236 8.945 4.372 1.00 80.69 88 LYS A O 1
ATOM 761 N N . GLY A 1 89 ? 15.150 8.178 6.188 1.00 78.88 89 GLY A N 1
ATOM 762 C CA . GLY A 1 89 ? 16.127 8.650 7.175 1.00 78.88 89 GLY A CA 1
ATOM 763 C C . GLY A 1 89 ? 16.208 10.176 7.321 1.00 78.88 89 GLY A C 1
ATOM 764 O O . GLY A 1 89 ? 17.097 10.665 8.004 1.00 78.88 89 GLY A O 1
ATOM 765 N N . LYS A 1 90 ? 15.295 10.939 6.701 1.00 79.38 90 LYS A N 1
ATOM 766 C CA . LYS A 1 90 ? 15.253 12.407 6.796 1.00 79.38 90 LYS A CA 1
ATOM 767 C C . LYS A 1 90 ? 14.288 12.840 7.897 1.00 79.38 90 LYS A C 1
ATOM 769 O O . LYS A 1 90 ? 13.179 12.314 7.975 1.00 79.38 90 LYS A O 1
ATOM 774 N N . ASP A 1 91 ? 14.663 13.833 8.699 1.00 73.31 91 ASP A N 1
ATOM 775 C CA . ASP A 1 91 ? 13.826 14.300 9.816 1.00 73.31 91 ASP A CA 1
ATOM 776 C C . ASP A 1 91 ? 12.497 14.918 9.338 1.00 73.31 91 ASP A C 1
ATOM 778 O O . ASP A 1 91 ? 11.415 14.538 9.790 1.00 73.31 91 ASP A O 1
ATOM 782 N N . HIS A 1 92 ? 12.563 15.776 8.313 1.00 71.06 92 HIS A N 1
ATOM 783 C CA . HIS A 1 92 ? 11.390 16.426 7.717 1.00 71.06 92 HIS A CA 1
ATOM 784 C C . HIS A 1 92 ? 10.517 15.485 6.864 1.00 71.06 92 HIS A C 1
ATOM 786 O O . HIS A 1 92 ? 9.354 15.793 6.611 1.00 71.06 92 HIS A O 1
ATOM 792 N N . LYS A 1 93 ? 11.050 14.339 6.412 1.00 75.31 93 LYS A N 1
ATOM 793 C CA . LYS A 1 93 ? 10.320 13.329 5.626 1.00 75.31 93 LYS A CA 1
ATOM 794 C C . LYS A 1 93 ? 10.873 11.936 5.918 1.00 75.31 93 LYS A C 1
ATOM 796 O O . LYS A 1 93 ? 11.746 11.429 5.218 1.00 75.31 93 LYS A O 1
ATOM 801 N N . GLN A 1 94 ? 10.355 11.317 6.974 1.00 73.81 94 GLN A N 1
ATOM 802 C CA . GLN A 1 94 ? 10.864 10.030 7.462 1.00 73.81 94 GLN A CA 1
ATOM 803 C C . GLN A 1 94 ? 10.505 8.864 6.539 1.00 73.81 94 GLN A C 1
ATOM 805 O O . GLN A 1 94 ? 11.260 7.895 6.450 1.00 73.81 94 GLN A O 1
ATOM 810 N N . TYR A 1 95 ? 9.363 8.961 5.856 1.00 80.31 95 TYR A N 1
ATOM 811 C CA . TYR A 1 95 ? 8.791 7.882 5.064 1.00 80.31 95 TYR A CA 1
ATOM 812 C C . TYR A 1 95 ? 8.353 8.378 3.689 1.00 80.31 95 TYR A C 1
ATOM 814 O O . TYR A 1 95 ? 7.834 9.484 3.541 1.00 80.31 95 TYR A O 1
ATOM 822 N N . GLU A 1 96 ? 8.531 7.521 2.695 1.00 81.25 96 GLU A N 1
ATOM 823 C CA . GLU A 1 96 ? 7.888 7.619 1.392 1.00 81.25 96 GLU A CA 1
ATOM 824 C C . GLU A 1 96 ? 6.928 6.446 1.235 1.00 81.25 96 GLU A C 1
ATOM 826 O O . GLU A 1 96 ? 7.247 5.315 1.608 1.00 81.25 96 GLU A O 1
ATOM 831 N N . TYR A 1 97 ? 5.742 6.752 0.720 1.00 78.44 97 TYR A N 1
ATOM 832 C CA . TYR A 1 97 ? 4.718 5.781 0.377 1.00 78.44 97 TYR A CA 1
ATOM 833 C C . TYR A 1 97 ? 4.731 5.659 -1.139 1.00 78.44 97 TYR A C 1
ATOM 835 O O . TYR A 1 97 ? 4.658 6.666 -1.842 1.00 78.44 97 TYR A O 1
ATOM 843 N N . GLY A 1 98 ? 4.884 4.444 -1.633 1.00 80.44 98 GLY A N 1
ATOM 844 C CA . GLY A 1 98 ? 4.773 4.177 -3.054 1.00 80.44 98 GLY A CA 1
ATOM 845 C C . GLY A 1 98 ? 5.092 2.734 -3.375 1.00 80.44 98 GLY A C 1
ATOM 846 O O . GLY A 1 98 ? 5.523 1.960 -2.516 1.00 80.44 98 GLY A O 1
ATOM 847 N N . ASN A 1 99 ? 4.885 2.407 -4.639 1.00 84.75 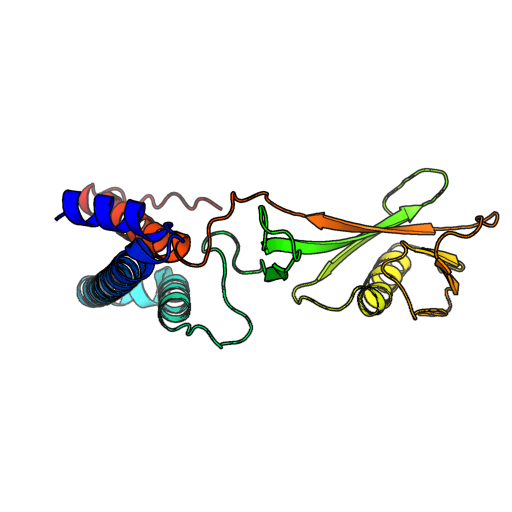99 ASN A N 1
ATOM 848 C CA . ASN A 1 99 ? 5.368 1.176 -5.225 1.00 84.75 99 ASN A CA 1
ATOM 849 C C . ASN A 1 99 ? 6.702 1.453 -5.945 1.00 84.75 99 ASN A C 1
ATOM 851 O O . ASN A 1 99 ? 6.897 2.537 -6.507 1.00 84.75 99 ASN A O 1
ATOM 855 N N . LYS A 1 100 ? 7.650 0.513 -5.897 1.00 84.50 100 LYS A N 1
ATOM 856 C CA . LYS A 1 100 ? 8.861 0.603 -6.721 1.00 84.50 100 LYS A CA 1
ATOM 857 C C . LYS A 1 100 ? 8.538 0.078 -8.102 1.00 84.50 100 LYS A C 1
ATOM 859 O O . LYS A 1 100 ? 7.943 -0.988 -8.255 1.00 84.50 100 LYS A O 1
ATOM 864 N N . VAL A 1 101 ? 9.005 0.820 -9.092 1.00 87.44 101 VAL A N 1
ATOM 865 C CA . VAL A 1 101 ? 8.877 0.463 -10.493 1.00 87.44 101 VAL A CA 1
ATOM 866 C C . VAL A 1 101 ? 10.262 0.547 -11.118 1.00 87.44 101 VAL A C 1
ATOM 868 O O . VAL A 1 101 ? 10.971 1.543 -10.964 1.00 87.44 101 VAL A O 1
ATOM 871 N N . SER A 1 102 ? 10.660 -0.516 -11.804 1.00 88.00 102 SER A N 1
ATOM 872 C CA . SER A 1 102 ? 11.870 -0.529 -12.618 1.00 88.00 102 SER A CA 1
ATOM 873 C C . SER A 1 102 ? 11.489 -0.189 -14.050 1.00 88.00 102 SER A C 1
ATOM 875 O O . SER A 1 102 ? 10.635 -0.853 -14.639 1.00 88.00 102 SER A O 1
ATOM 877 N N . ILE A 1 103 ? 12.122 0.841 -14.602 1.00 89.44 103 ILE A N 1
ATOM 878 C CA . ILE A 1 103 ? 11.931 1.275 -15.982 1.00 89.44 103 ILE A CA 1
ATOM 879 C C . ILE A 1 103 ? 13.209 0.975 -16.754 1.00 89.44 103 ILE A C 1
ATOM 881 O O . ILE A 1 103 ? 14.310 1.355 -16.353 1.00 89.44 103 ILE A O 1
ATOM 885 N N . VAL A 1 104 ? 13.047 0.289 -17.879 1.00 88.62 104 VAL A N 1
ATOM 886 C CA . VAL A 1 104 ? 14.125 -0.065 -18.795 1.00 88.62 104 VAL A CA 1
ATOM 887 C C . VAL A 1 104 ? 13.970 0.767 -20.057 1.00 88.62 104 VAL A C 1
ATOM 889 O O . VAL A 1 104 ? 12.962 0.661 -20.757 1.00 88.62 104 VAL A O 1
ATOM 892 N N . SER A 1 105 ? 14.978 1.583 -20.350 1.00 89.06 105 SER A N 1
ATOM 893 C CA . SER A 1 105 ? 14.994 2.504 -21.487 1.00 89.06 105 SER A CA 1
ATOM 894 C C . SER A 1 105 ? 16.238 2.318 -22.350 1.00 89.06 105 SER A C 1
ATOM 896 O O . SER A 1 105 ? 17.323 2.020 -21.849 1.00 89.06 105 SER A O 1
ATOM 898 N N . THR A 1 106 ? 16.100 2.491 -23.659 1.00 85.44 106 THR A N 1
ATOM 899 C CA . THR A 1 106 ? 17.245 2.498 -24.581 1.00 85.44 106 THR A CA 1
ATOM 900 C C . THR A 1 106 ? 18.079 3.758 -24.353 1.00 85.44 106 THR A C 1
ATOM 902 O O . THR A 1 106 ? 17.516 4.840 -24.247 1.00 85.44 106 THR A O 1
ATOM 905 N N . LYS A 1 107 ? 19.411 3.644 -24.303 1.00 79.75 107 LYS A N 1
ATOM 906 C CA . LYS A 1 107 ? 20.312 4.771 -24.000 1.00 79.75 107 LYS A CA 1
ATOM 907 C C . LYS A 1 107 ? 20.205 5.931 -24.992 1.00 79.75 107 LYS A C 1
ATOM 909 O O . LYS A 1 107 ? 20.168 7.079 -24.570 1.00 79.75 107 LYS A O 1
AT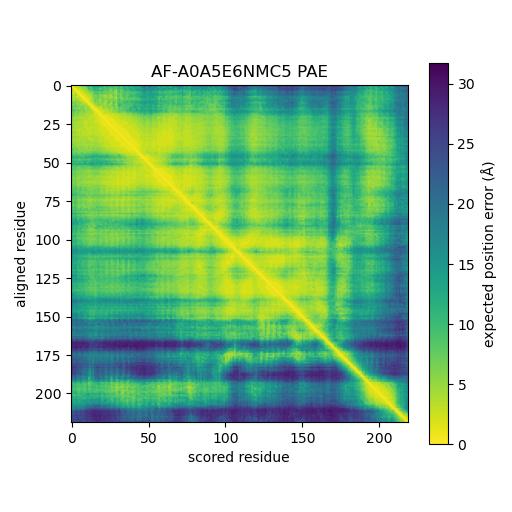OM 914 N N . ASP A 1 108 ? 20.184 5.628 -26.287 1.00 80.31 108 ASP A N 1
ATOM 915 C CA . ASP A 1 108 ? 20.351 6.659 -27.319 1.00 80.31 108 ASP A CA 1
ATOM 916 C C . ASP A 1 108 ? 19.030 7.362 -27.656 1.00 80.31 108 ASP A C 1
ATOM 918 O O . ASP A 1 108 ? 19.004 8.556 -27.933 1.00 80.31 108 ASP A O 1
ATOM 922 N N . THR A 1 109 ? 17.916 6.629 -27.596 1.00 82.12 109 THR A N 1
ATOM 923 C CA . THR A 1 109 ? 16.588 7.124 -27.992 1.00 82.12 109 THR A CA 1
ATOM 924 C C . THR A 1 109 ? 15.628 7.326 -26.820 1.00 82.12 109 THR A C 1
ATOM 926 O O . THR A 1 109 ? 14.519 7.806 -27.029 1.00 82.12 109 THR A O 1
ATOM 929 N N . ASN A 1 110 ? 16.013 6.946 -25.593 1.00 82.56 110 ASN A N 1
ATOM 930 C CA . ASN A 1 110 ? 15.169 6.969 -24.387 1.00 82.56 110 ASN A CA 1
ATOM 931 C C . ASN A 1 110 ? 13.808 6.261 -24.540 1.00 82.56 110 ASN A C 1
ATOM 933 O O . ASN A 1 110 ? 12.879 6.503 -23.769 1.00 82.56 110 ASN A O 1
ATOM 937 N N . ILE A 1 111 ? 13.682 5.348 -25.507 1.00 88.25 111 ILE A N 1
ATOM 938 C CA . ILE A 1 111 ? 12.469 4.553 -25.702 1.00 88.25 111 ILE A CA 1
ATOM 939 C C . ILE A 1 111 ? 12.348 3.553 -24.553 1.00 88.25 111 ILE A C 1
ATOM 941 O O . ILE A 1 111 ? 13.290 2.807 -24.275 1.00 88.25 111 ILE A O 1
ATOM 945 N N . ILE A 1 112 ? 11.182 3.520 -23.909 1.00 89.94 112 ILE A N 1
ATOM 946 C CA . ILE A 1 112 ? 10.876 2.569 -22.839 1.00 89.94 112 ILE A CA 1
ATOM 947 C C . ILE A 1 112 ? 10.613 1.197 -23.464 1.00 89.94 112 ILE A C 1
ATOM 949 O O . ILE A 1 112 ? 9.691 1.022 -24.253 1.00 89.94 112 ILE A O 1
ATOM 953 N N . VAL A 1 113 ? 11.437 0.220 -23.096 1.00 88.88 113 VAL A N 1
ATOM 954 C CA . VAL A 1 113 ? 11.387 -1.162 -23.599 1.00 88.88 113 VAL A CA 1
ATOM 955 C C . VAL A 1 113 ? 10.638 -2.074 -22.629 1.00 88.88 113 VAL A C 1
ATOM 957 O O . VAL A 1 113 ? 9.996 -3.043 -23.032 1.00 88.88 113 VAL A O 1
ATOM 960 N N . GLY A 1 114 ? 10.718 -1.781 -21.333 1.00 88.19 114 GLY A N 1
ATOM 961 C CA . GLY A 1 114 ? 10.099 -2.600 -20.302 1.00 88.19 114 GLY A CA 1
ATOM 962 C C . GLY A 1 114 ? 9.827 -1.811 -19.035 1.00 88.19 114 GLY A C 1
ATOM 963 O O . GLY A 1 114 ? 10.594 -0.924 -18.659 1.00 88.19 114 GLY A O 1
ATOM 964 N N . VAL A 1 115 ? 8.729 -2.160 -18.374 1.00 91.25 115 VAL A N 1
ATOM 965 C CA . VAL A 1 115 ? 8.326 -1.602 -17.087 1.00 91.25 115 VAL A CA 1
ATOM 966 C C . VAL A 1 115 ? 7.947 -2.770 -16.194 1.00 91.25 115 VAL A C 1
ATOM 968 O O . VAL A 1 115 ? 7.118 -3.590 -16.571 1.00 91.25 115 VAL A O 1
ATOM 971 N N . ALA A 1 116 ? 8.557 -2.849 -15.016 1.00 89.88 116 ALA A N 1
ATOM 972 C CA . ALA A 1 116 ? 8.263 -3.884 -14.037 1.00 89.88 116 ALA A CA 1
ATOM 973 C C . ALA A 1 116 ? 7.863 -3.247 -12.707 1.00 89.88 116 ALA A C 1
ATOM 975 O O . ALA A 1 116 ? 8.602 -2.434 -12.151 1.00 89.88 116 ALA A O 1
ATOM 976 N N . SER A 1 117 ? 6.693 -3.627 -12.199 1.00 89.38 117 SER A N 1
ATOM 977 C CA . SER A 1 117 ? 6.210 -3.230 -10.878 1.00 89.38 117 SER A CA 1
ATOM 978 C C . SER A 1 117 ? 6.581 -4.282 -9.832 1.00 89.38 117 SER A C 1
ATOM 980 O O . SER A 1 117 ? 6.588 -5.474 -10.141 1.00 89.38 117 SER A O 1
ATOM 982 N N . HIS A 1 118 ? 6.896 -3.859 -8.604 1.00 87.12 118 HIS A N 1
ATOM 983 C CA . HIS A 1 118 ? 7.335 -4.762 -7.534 1.00 87.12 118 HIS A CA 1
ATOM 984 C C . HIS A 1 118 ? 6.432 -4.684 -6.310 1.00 87.12 118 HIS A C 1
ATOM 986 O O . HIS A 1 118 ? 6.639 -3.830 -5.457 1.00 87.12 118 HIS A O 1
ATOM 992 N N . ASP A 1 119 ? 5.534 -5.651 -6.131 1.00 83.81 119 ASP A N 1
ATOM 993 C CA . ASP A 1 119 ? 4.567 -5.686 -5.014 1.00 83.81 119 ASP A CA 1
ATOM 994 C C . ASP A 1 119 ? 5.197 -5.623 -3.612 1.00 83.81 119 ASP A C 1
ATOM 996 O O . ASP A 1 119 ? 4.557 -5.273 -2.618 1.00 83.81 119 ASP A O 1
ATOM 1000 N N . LYS A 1 120 ? 6.467 -6.022 -3.498 1.00 85.19 120 LYS A N 1
ATOM 1001 C CA . LYS A 1 120 ? 7.210 -6.059 -2.237 1.00 85.19 120 LYS A CA 1
ATOM 1002 C C . LYS A 1 120 ? 8.377 -5.087 -2.289 1.00 85.19 120 LYS A C 1
ATOM 1004 O O . LYS A 1 120 ? 9.031 -4.927 -3.315 1.00 85.19 120 LYS A O 1
ATOM 1009 N N . ASN A 1 121 ? 8.716 -4.531 -1.125 1.00 84.06 121 ASN A N 1
ATOM 1010 C CA . ASN A 1 121 ? 9.934 -3.745 -0.944 1.00 84.06 121 ASN A CA 1
ATOM 1011 C C . ASN A 1 121 ? 11.175 -4.654 -0.979 1.00 84.06 121 ASN A C 1
ATOM 1013 O O . ASN A 1 121 ? 11.721 -5.038 0.057 1.00 84.06 121 ASN A O 1
ATOM 1017 N N . ILE A 1 122 ? 11.569 -5.045 -2.185 1.00 85.81 122 ILE A N 1
ATOM 1018 C CA . ILE A 1 122 ? 12.765 -5.830 -2.469 1.00 85.81 122 ILE A CA 1
ATOM 1019 C C . ILE A 1 122 ? 13.950 -4.862 -2.615 1.00 85.81 122 ILE A C 1
ATOM 1021 O O . ILE A 1 122 ? 13.776 -3.699 -2.985 1.00 85.81 122 ILE A O 1
ATOM 1025 N N . HIS A 1 123 ? 15.153 -5.319 -2.266 1.00 82.75 123 HIS A N 1
ATOM 1026 C CA . HIS A 1 123 ? 16.382 -4.553 -2.481 1.00 82.75 123 HIS A CA 1
ATOM 1027 C C . HIS A 1 123 ? 16.663 -4.389 -3.980 1.00 82.75 123 HIS A C 1
ATOM 1029 O O . HIS A 1 123 ? 16.546 -5.361 -4.725 1.00 82.75 123 HIS A O 1
ATOM 1035 N N . ASP A 1 124 ? 17.095 -3.199 -4.390 1.00 80.44 124 ASP A N 1
ATOM 1036 C CA . ASP A 1 124 ? 17.227 -2.778 -5.792 1.00 80.44 124 ASP A CA 1
ATOM 1037 C C . ASP A 1 124 ? 18.137 -3.740 -6.591 1.00 80.44 124 ASP A C 1
ATOM 1039 O O . ASP A 1 124 ? 17.798 -4.190 -7.677 1.00 80.44 124 ASP A O 1
ATOM 1043 N N . SER A 1 125 ? 19.225 -4.251 -6.005 1.00 80.94 125 SER A N 1
ATOM 1044 C CA . SER A 1 125 ? 20.071 -5.278 -6.655 1.00 80.94 125 SER A CA 1
ATOM 1045 C C . SER A 1 125 ? 19.327 -6.539 -7.134 1.00 80.94 125 SER A C 1
ATOM 1047 O O . SER A 1 125 ? 19.808 -7.224 -8.030 1.00 80.94 125 SER A O 1
ATOM 1049 N N . LYS A 1 126 ? 18.178 -6.876 -6.532 1.00 84.00 126 LYS A N 1
ATOM 1050 C CA . LYS A 1 126 ? 17.369 -8.055 -6.884 1.00 84.00 126 LYS A CA 1
ATOM 1051 C C . LYS A 1 126 ? 16.226 -7.729 -7.855 1.00 84.00 126 LYS A C 1
ATOM 1053 O O . LYS A 1 126 ? 15.654 -8.655 -8.422 1.00 84.00 126 LYS A O 1
ATOM 1058 N N . THR A 1 127 ? 15.887 -6.453 -8.059 1.00 85.50 127 THR A N 1
ATOM 1059 C CA . THR A 1 127 ? 14.826 -6.034 -9.000 1.00 85.50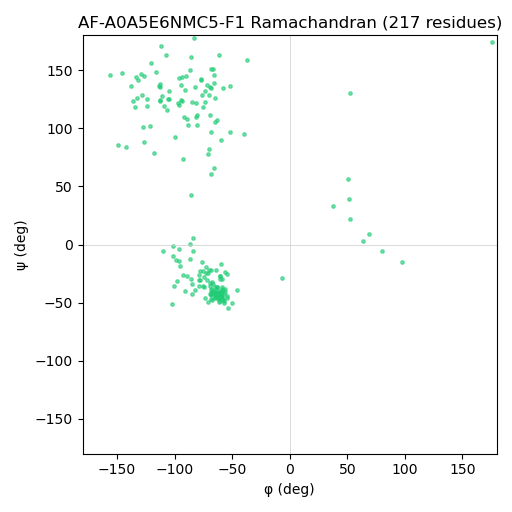 127 THR A CA 1
ATOM 1060 C C . THR A 1 127 ? 15.289 -6.138 -10.455 1.00 85.50 127 THR A C 1
ATOM 1062 O O . THR A 1 127 ? 14.473 -6.328 -11.358 1.00 85.50 127 THR A O 1
ATO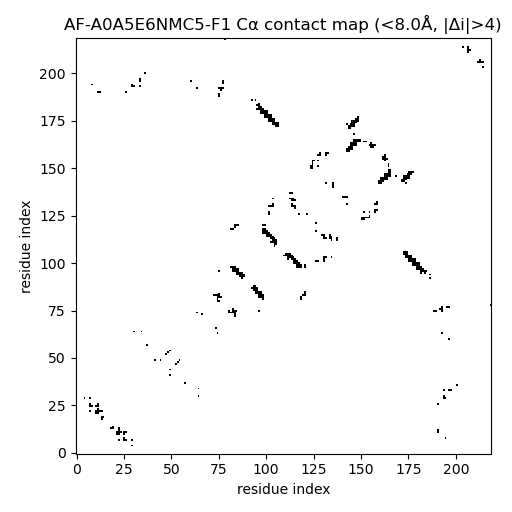M 1065 N N . LEU A 1 128 ? 16.608 -6.102 -10.669 1.00 85.25 128 LEU A N 1
ATOM 1066 C CA . LEU A 1 128 ? 17.249 -6.128 -11.980 1.00 85.25 128 LEU A CA 1
ATOM 1067 C C . LEU A 1 128 ? 16.881 -7.366 -12.814 1.00 85.25 128 LEU A C 1
ATOM 1069 O O . LEU A 1 128 ? 16.636 -7.249 -14.012 1.00 85.25 128 LEU A O 1
ATOM 1073 N N . THR A 1 129 ? 16.770 -8.538 -12.184 1.00 87.56 129 THR A N 1
ATOM 1074 C CA . THR A 1 129 ? 16.383 -9.786 -12.863 1.00 87.56 129 THR A CA 1
ATOM 1075 C C . THR A 1 129 ? 14.993 -9.688 -13.482 1.00 87.56 129 THR A C 1
ATOM 1077 O O . THR A 1 129 ? 14.792 -10.089 -14.625 1.00 87.56 129 THR A O 1
ATOM 1080 N N . VAL A 1 130 ? 14.039 -9.121 -12.741 1.00 89.2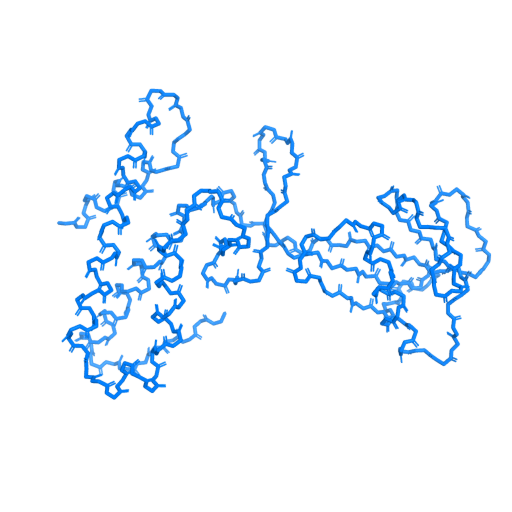5 130 VAL A N 1
ATOM 1081 C CA . VAL A 1 130 ? 12.655 -8.960 -13.203 1.00 89.25 130 VAL A CA 1
ATOM 1082 C C . VAL A 1 130 ? 12.593 -7.927 -14.327 1.00 89.25 130 VAL A C 1
ATOM 1084 O O . VAL A 1 130 ? 11.945 -8.166 -15.343 1.00 89.25 130 VAL A O 1
ATOM 1087 N N . ALA A 1 131 ? 13.318 -6.815 -14.182 1.00 88.31 131 ALA A N 1
ATOM 1088 C CA . ALA A 1 131 ? 13.360 -5.753 -15.182 1.00 88.31 131 ALA A CA 1
ATOM 1089 C C . ALA A 1 131 ? 13.941 -6.236 -16.524 1.00 88.31 131 ALA A C 1
ATOM 1091 O O . ALA A 1 131 ? 13.346 -6.000 -17.575 1.00 88.31 131 ALA A O 1
ATOM 1092 N N . ILE A 1 132 ? 15.072 -6.953 -16.494 1.00 87.88 132 ILE A N 1
ATOM 1093 C CA . ILE A 1 132 ? 15.719 -7.493 -17.701 1.00 87.88 132 ILE A CA 1
ATOM 1094 C C . ILE A 1 132 ? 14.865 -8.590 -18.336 1.00 87.88 132 ILE A C 1
ATOM 1096 O O . ILE A 1 132 ? 14.715 -8.600 -19.554 1.00 87.88 132 ILE A O 1
ATOM 1100 N N . SER A 1 133 ? 14.274 -9.480 -17.531 1.00 90.38 133 SER A N 1
ATOM 1101 C CA . SER A 1 133 ? 13.371 -10.522 -18.032 1.00 90.38 133 SER A CA 1
ATOM 1102 C C . SER A 1 133 ? 12.198 -9.913 -18.806 1.00 90.38 133 SER A C 1
ATOM 1104 O O . SER A 1 133 ? 11.991 -10.243 -19.970 1.00 90.38 133 SER A O 1
ATOM 1106 N N . HIS A 1 134 ? 11.511 -8.929 -18.216 1.00 91.25 134 HIS A N 1
ATOM 1107 C CA . HIS A 1 134 ? 10.398 -8.239 -18.871 1.00 91.25 134 HIS A CA 1
ATOM 1108 C C . HIS A 1 134 ? 10.831 -7.506 -20.151 1.00 91.25 134 HIS A C 1
ATOM 1110 O O . HIS A 1 134 ? 10.124 -7.524 -21.155 1.00 91.25 134 HIS A O 1
ATOM 1116 N N . ALA A 1 135 ? 11.994 -6.852 -20.138 1.00 89.88 135 ALA A N 1
ATOM 1117 C CA . ALA A 1 135 ? 12.504 -6.153 -21.314 1.00 89.88 135 ALA A CA 1
ATOM 1118 C C . ALA A 1 135 ? 12.935 -7.111 -22.442 1.00 89.88 135 ALA A C 1
ATOM 1120 O O . ALA A 1 135 ? 12.771 -6.774 -23.614 1.00 89.88 135 ALA A O 1
ATOM 1121 N N . ASN A 1 136 ? 13.456 -8.296 -22.107 1.00 89.56 136 ASN A N 1
ATOM 1122 C CA . ASN A 1 136 ? 13.779 -9.342 -23.079 1.00 89.56 136 ASN A CA 1
ATOM 1123 C C . ASN A 1 136 ? 12.515 -9.942 -23.703 1.00 89.56 136 ASN A C 1
ATOM 1125 O O . ASN A 1 136 ? 12.510 -10.173 -24.903 1.00 89.56 136 ASN A O 1
ATOM 1129 N N . SER A 1 137 ? 11.432 -10.126 -22.941 1.00 90.94 137 SER A N 1
ATOM 1130 C CA . SER A 1 137 ? 10.160 -10.626 -23.490 1.00 90.94 137 SER A CA 1
ATOM 1131 C C . SER A 1 137 ? 9.591 -9.738 -24.600 1.00 90.94 137 SER A C 1
ATOM 1133 O O . SER A 1 137 ? 8.939 -10.231 -25.512 1.00 90.94 137 SER A O 1
ATOM 1135 N N . ASN A 1 138 ? 9.871 -8.433 -24.552 1.00 89.06 138 ASN A N 1
ATOM 1136 C CA . ASN A 1 138 ? 9.416 -7.467 -25.554 1.00 89.06 138 ASN A CA 1
ATOM 1137 C C . ASN A 1 138 ? 10.367 -7.342 -26.759 1.00 89.06 138 ASN A C 1
ATOM 1139 O O . ASN A 1 138 ? 10.132 -6.516 -27.643 1.00 89.06 138 ASN A O 1
ATOM 1143 N N . ARG A 1 139 ? 11.476 -8.095 -26.796 1.00 84.19 139 ARG A N 1
ATOM 1144 C CA . ARG A 1 139 ? 12.529 -7.954 -27.810 1.00 84.19 139 ARG A CA 1
ATOM 1145 C C . ARG A 1 139 ? 12.929 -9.292 -28.416 1.00 84.19 139 ARG A C 1
ATOM 1147 O O . ARG A 1 139 ? 13.178 -10.262 -27.722 1.00 84.19 139 ARG A O 1
ATOM 1154 N N . ASN A 1 140 ? 13.181 -9.279 -29.722 1.00 85.38 140 ASN A N 1
ATOM 1155 C CA . ASN A 1 140 ? 13.751 -10.438 -30.419 1.00 85.38 140 ASN A CA 1
ATOM 1156 C C . ASN A 1 140 ? 15.269 -10.582 -30.202 1.00 85.38 140 ASN A C 1
ATOM 1158 O O . ASN A 1 140 ? 15.825 -11.661 -30.370 1.00 85.38 140 ASN A O 1
ATOM 1162 N N . LYS A 1 141 ? 15.963 -9.486 -29.856 1.00 84.12 141 LYS A N 1
ATOM 1163 C CA . LYS A 1 141 ? 17.410 -9.474 -29.586 1.00 84.12 141 LYS A CA 1
ATOM 1164 C C . LYS A 1 141 ? 17.655 -9.341 -28.079 1.00 84.12 141 LYS A C 1
ATOM 1166 O O . LYS A 1 141 ? 17.179 -8.350 -27.512 1.00 84.12 141 LYS A O 1
ATOM 1171 N N . PRO A 1 142 ? 18.416 -10.258 -27.451 1.00 82.25 142 PRO A N 1
ATOM 1172 C CA . PRO A 1 142 ? 18.665 -10.216 -26.017 1.00 82.25 142 PRO A CA 1
ATOM 1173 C C . PRO A 1 142 ? 19.541 -9.023 -25.631 1.00 82.25 142 PRO A C 1
ATOM 1175 O O . PRO A 1 142 ? 20.377 -8.539 -26.401 1.00 82.25 142 PRO A O 1
ATOM 1178 N N . ILE A 1 143 ? 19.348 -8.554 -24.404 1.00 83.88 143 ILE A N 1
ATOM 1179 C CA . ILE A 1 143 ? 20.116 -7.458 -23.819 1.00 83.88 143 ILE A CA 1
ATOM 1180 C C . ILE A 1 143 ? 21.527 -7.944 -23.464 1.00 83.88 143 ILE A C 1
ATOM 1182 O O . ILE A 1 143 ? 21.679 -8.868 -22.673 1.00 83.88 143 ILE A O 1
ATOM 1186 N N . LYS A 1 144 ? 22.562 -7.292 -24.008 1.00 82.75 144 LYS A N 1
ATOM 1187 C CA . LYS A 1 144 ? 23.973 -7.619 -23.720 1.00 82.75 144 LYS A CA 1
ATOM 1188 C C . LYS A 1 144 ? 24.553 -6.821 -22.550 1.00 82.75 144 LYS A C 1
ATOM 1190 O O . LYS A 1 144 ? 25.316 -7.355 -21.751 1.00 82.75 144 LYS A O 1
ATOM 1195 N N . GLN A 1 145 ? 24.212 -5.535 -22.454 1.00 83.56 145 GLN A N 1
ATOM 1196 C CA . GLN A 1 145 ? 24.742 -4.625 -21.436 1.00 83.56 145 GLN A CA 1
ATOM 1197 C C . GLN A 1 145 ? 23.644 -3.733 -20.862 1.00 83.56 145 GLN A C 1
ATOM 1199 O O . GLN A 1 145 ? 22.839 -3.156 -21.600 1.00 83.56 145 GLN A O 1
ATOM 1204 N N . ALA A 1 146 ? 23.659 -3.590 -19.539 1.00 83.38 146 ALA A N 1
ATOM 1205 C CA . ALA A 1 146 ? 22.750 -2.739 -18.789 1.00 83.38 146 ALA A CA 1
ATOM 1206 C C . ALA A 1 146 ? 23.536 -1.734 -17.934 1.00 83.38 146 ALA A C 1
ATOM 1208 O O . ALA A 1 146 ? 24.292 -2.105 -17.037 1.00 83.38 146 ALA A O 1
ATOM 1209 N N . VAL A 1 147 ? 23.336 -0.445 -18.185 1.00 83.75 147 VAL A N 1
ATOM 1210 C CA . VAL A 1 147 ? 23.785 0.640 -17.316 1.00 83.75 147 VAL A CA 1
ATOM 1211 C C . VAL A 1 147 ? 22.741 0.863 -16.241 1.00 83.75 147 VAL A C 1
ATOM 1213 O O . VAL A 1 147 ? 21.577 1.119 -16.534 1.00 83.75 147 VAL A O 1
ATOM 1216 N N . CYS A 1 148 ? 23.180 0.751 -14.995 1.00 82.06 148 CYS A N 1
ATOM 1217 C CA . CYS A 1 148 ? 22.322 0.869 -13.828 1.00 82.06 148 CYS A CA 1
ATOM 1218 C C . CYS A 1 148 ? 22.788 2.018 -12.928 1.00 82.06 148 CYS A C 1
ATOM 1220 O O . CYS A 1 148 ? 23.972 2.384 -12.899 1.00 82.06 148 CYS A O 1
ATOM 1222 N N . ASP A 1 149 ? 21.855 2.541 -12.138 1.00 81.69 149 ASP A N 1
ATOM 1223 C CA . ASP A 1 149 ? 22.150 3.480 -11.062 1.00 81.69 149 ASP A CA 1
ATOM 1224 C C . ASP A 1 149 ? 23.058 2.878 -9.983 1.00 81.69 149 ASP A C 1
ATOM 1226 O O . ASP A 1 149 ? 23.165 1.664 -9.800 1.00 81.69 149 ASP A O 1
ATOM 1230 N N . ARG A 1 150 ? 23.658 3.754 -9.168 1.00 76.44 150 ARG A N 1
ATOM 1231 C CA . ARG A 1 150 ? 24.507 3.354 -8.031 1.00 76.44 150 ARG A CA 1
ATOM 1232 C C . ARG A 1 150 ? 23.783 2.503 -6.983 1.00 76.44 150 ARG A C 1
ATOM 1234 O O . ARG A 1 150 ? 24.459 1.881 -6.176 1.00 76.44 150 ARG A O 1
ATOM 1241 N N . GLY A 1 151 ? 22.449 2.480 -6.975 1.00 73.62 151 GLY A N 1
ATOM 1242 C CA . GLY A 1 151 ? 21.656 1.628 -6.079 1.00 73.62 151 GLY A CA 1
ATOM 1243 C C . GLY A 1 151 ? 21.766 0.131 -6.393 1.00 73.62 151 GLY A C 1
ATOM 1244 O O . GLY A 1 151 ? 21.593 -0.700 -5.505 1.00 73.62 151 GLY A O 1
ATOM 1245 N N . TYR A 1 152 ? 22.146 -0.224 -7.621 1.00 76.06 152 TYR A N 1
ATOM 1246 C CA . TYR A 1 152 ? 22.237 -1.605 -8.101 1.00 76.06 152 TYR A CA 1
ATOM 1247 C C . TYR A 1 152 ? 23.582 -2.277 -7.783 1.00 76.06 152 TYR A C 1
ATOM 1249 O O . TYR A 1 152 ? 24.171 -2.977 -8.607 1.00 76.06 152 TYR A O 1
ATOM 1257 N N . VAL A 1 153 ? 24.103 -2.077 -6.571 1.00 72.06 153 VAL A N 1
ATOM 1258 C CA . VAL A 1 153 ? 25.392 -2.662 -6.171 1.00 72.06 153 VAL A CA 1
ATOM 1259 C C . VAL A 1 153 ? 25.278 -4.185 -6.055 1.00 72.06 153 VAL A C 1
ATOM 1261 O O . VAL A 1 153 ? 24.341 -4.703 -5.447 1.00 72.06 153 VAL A O 1
ATOM 1264 N N . GLY A 1 154 ? 26.257 -4.912 -6.599 1.00 69.62 154 GLY A N 1
ATOM 1265 C CA . GLY A 1 154 ? 26.442 -6.352 -6.370 1.00 69.62 154 GLY A CA 1
ATOM 12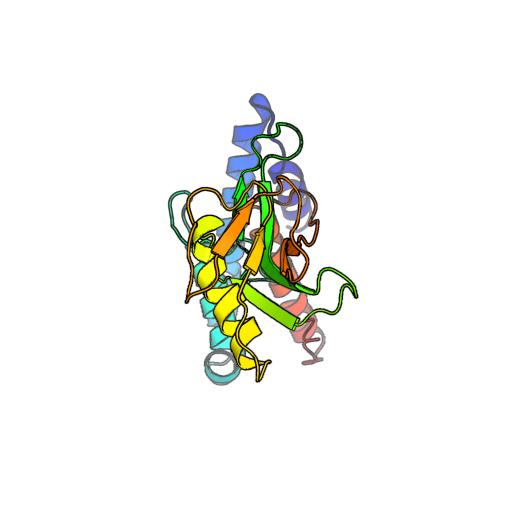66 C C . GLY A 1 154 ? 25.877 -7.278 -7.449 1.00 69.62 154 GLY A C 1
ATOM 1267 O O . GLY A 1 154 ? 26.294 -8.430 -7.519 1.00 69.62 154 GLY A O 1
ATOM 1268 N N . ALA A 1 155 ? 25.011 -6.789 -8.337 1.00 69.62 155 ALA A N 1
ATOM 1269 C CA . ALA A 1 155 ? 24.616 -7.530 -9.530 1.00 69.62 155 ALA A CA 1
ATOM 1270 C C . ALA A 1 155 ? 25.593 -7.179 -10.662 1.00 69.62 155 ALA A C 1
ATOM 1272 O O . ALA A 1 155 ? 25.584 -6.047 -11.139 1.00 69.62 155 ALA A O 1
ATOM 1273 N N . LYS A 1 156 ? 26.484 -8.108 -11.042 1.00 71.56 156 LYS A N 1
ATOM 1274 C CA . LYS A 1 156 ? 27.464 -7.908 -12.136 1.00 71.56 156 LYS A CA 1
ATOM 1275 C C . LYS A 1 156 ? 27.043 -8.573 -13.448 1.00 71.56 156 LYS A C 1
ATOM 1277 O O . LYS A 1 156 ? 27.319 -8.042 -14.518 1.00 71.56 156 LYS A O 1
ATOM 1282 N N . VAL A 1 157 ? 26.396 -9.732 -13.358 1.00 76.81 157 VAL A N 1
ATOM 1283 C CA . VAL A 1 157 ? 25.863 -10.477 -14.503 1.00 76.81 157 VAL A CA 1
ATOM 1284 C C . VAL A 1 157 ? 24.466 -10.950 -14.133 1.00 76.81 157 VAL A C 1
ATOM 1286 O O . VAL A 1 157 ? 24.291 -11.618 -13.114 1.00 76.81 157 VAL A O 1
ATOM 1289 N N . VAL A 1 158 ? 23.472 -10.585 -14.938 1.00 77.19 158 VAL A N 1
ATOM 1290 C CA . VAL A 1 158 ? 22.068 -10.951 -14.727 1.00 77.19 158 VAL A CA 1
ATOM 1291 C C . VAL A 1 158 ? 21.485 -11.423 -16.051 1.00 77.19 158 VAL A C 1
ATOM 1293 O O . VAL A 1 158 ? 21.445 -10.660 -17.010 1.00 77.19 158 VAL A O 1
ATOM 1296 N N . LEU A 1 159 ? 21.042 -12.685 -16.110 1.00 72.94 159 LEU A N 1
ATOM 1297 C CA . LEU A 1 159 ? 20.431 -13.297 -17.305 1.00 72.94 159 LEU A CA 1
ATOM 1298 C C . LEU A 1 159 ? 21.281 -13.138 -18.586 1.00 72.94 159 LEU A C 1
ATOM 1300 O O . LEU A 1 159 ? 20.752 -12.875 -19.661 1.00 72.94 159 LEU A O 1
ATOM 1304 N N . GLY A 1 160 ? 22.607 -13.257 -18.461 1.00 68.62 160 GLY A N 1
ATOM 1305 C CA . GLY A 1 160 ? 23.550 -13.102 -19.577 1.00 68.62 160 GLY A CA 1
ATOM 1306 C C . GLY A 1 160 ? 23.889 -11.652 -19.949 1.00 68.62 160 GLY A C 1
ATOM 1307 O O . GLY A 1 160 ? 24.783 -11.440 -20.763 1.00 68.62 160 GLY A O 1
ATOM 1308 N N . ALA A 1 161 ? 23.243 -10.660 -19.327 1.00 75.06 161 ALA A N 1
ATOM 1309 C CA . ALA A 1 161 ? 23.577 -9.250 -19.490 1.00 75.06 161 ALA A CA 1
ATOM 1310 C C . ALA A 1 161 ? 24.593 -8.800 -18.434 1.00 75.06 161 ALA A C 1
ATOM 1312 O O . ALA A 1 161 ? 24.415 -9.047 -17.235 1.00 75.06 161 ALA A O 1
ATOM 1313 N N . THR A 1 162 ? 25.633 -8.088 -18.863 1.00 78.75 162 THR A N 1
ATOM 1314 C CA . THR A 1 162 ? 26.597 -7.470 -17.947 1.00 78.75 162 THR A CA 1
ATOM 1315 C C . THR A 1 162 ? 26.027 -6.153 -17.433 1.00 78.75 162 THR A C 1
ATOM 1317 O O . THR A 1 162 ? 25.717 -5.253 -18.219 1.00 78.75 162 THR A O 1
ATOM 1320 N N . SER A 1 163 ? 25.886 -6.022 -16.116 1.00 76.88 163 SER A N 1
ATOM 1321 C CA . SER A 1 163 ? 25.412 -4.796 -15.478 1.00 76.88 163 SER A CA 1
ATOM 1322 C C . SER A 1 163 ? 26.584 -3.941 -15.010 1.00 76.88 163 SER A C 1
ATOM 1324 O O . SER A 1 163 ? 27.402 -4.356 -14.188 1.00 76.88 163 SER A O 1
ATOM 1326 N N . SER A 1 164 ? 26.664 -2.720 -15.535 1.00 74.62 164 SER A N 1
ATOM 1327 C CA . SER A 1 164 ? 27.680 -1.735 -15.170 1.00 74.62 164 SER A CA 1
ATOM 1328 C C . SER A 1 164 ? 27.039 -0.555 -14.447 1.00 74.62 164 SER A C 1
ATOM 1330 O O . SER A 1 164 ? 26.159 0.112 -14.993 1.00 74.62 164 SER A O 1
ATOM 1332 N N . CYS A 1 165 ? 27.512 -0.245 -13.243 1.00 68.12 165 CYS A N 1
ATOM 1333 C CA . CYS A 1 165 ? 27.213 1.039 -12.613 1.00 68.12 165 CYS A CA 1
ATOM 1334 C C . CYS A 1 165 ? 27.996 2.137 -13.345 1.00 68.12 165 CYS A C 1
ATOM 1336 O O . CYS A 1 165 ? 29.171 1.929 -13.641 1.00 68.12 165 CYS A O 1
ATOM 1338 N N . LEU A 1 166 ? 27.374 3.290 -13.616 1.00 62.47 166 LEU A N 1
ATOM 1339 C CA . LEU A 1 166 ? 27.952 4.418 -14.371 1.00 62.47 166 LEU A CA 1
ATOM 1340 C C . LEU A 1 166 ? 29.441 4.704 -14.044 1.00 62.47 166 LEU A C 1
ATOM 1342 O O . LEU A 1 166 ? 29.763 5.441 -13.111 1.00 62.47 166 LEU A O 1
ATOM 1346 N N . LYS A 1 167 ? 30.341 4.147 -14.864 1.00 54.50 167 LYS A N 1
ATOM 1347 C CA . LYS A 1 167 ? 31.746 4.534 -15.064 1.00 54.50 167 LYS A CA 1
ATOM 1348 C C . LYS A 1 167 ? 32.046 4.369 -16.564 1.00 54.50 167 LYS A C 1
ATOM 1350 O O . LYS A 1 167 ? 32.525 3.323 -16.966 1.00 54.50 167 LYS A O 1
ATOM 1355 N N . LYS A 1 168 ? 31.701 5.411 -17.345 1.00 45.44 168 LYS A N 1
ATOM 1356 C CA . LYS A 1 168 ? 31.724 5.548 -18.828 1.00 45.44 168 LYS A CA 1
ATOM 1357 C C . LYS A 1 168 ? 30.990 4.441 -19.633 1.00 45.44 168 LYS A C 1
ATOM 1359 O O . LYS A 1 168 ? 31.233 3.263 -19.411 1.00 45.44 168 LYS A O 1
ATOM 1364 N N . PRO A 1 169 ? 30.105 4.789 -20.589 1.00 44.31 169 PRO A N 1
ATOM 1365 C CA . PRO A 1 169 ? 29.353 3.790 -21.354 1.00 44.31 169 PRO A CA 1
ATOM 1366 C C . PRO A 1 169 ? 30.074 3.333 -22.639 1.00 44.31 169 PRO A C 1
ATOM 1368 O O . PRO A 1 169 ? 30.698 4.147 -23.318 1.00 44.31 169 PRO A O 1
ATOM 1371 N N . LEU A 1 170 ? 29.920 2.051 -22.999 1.00 47.28 170 LEU A N 1
ATOM 1372 C CA . LEU A 1 170 ? 30.265 1.487 -24.315 1.00 47.28 170 LEU A CA 1
ATOM 1373 C C . LEU A 1 170 ? 29.125 1.719 -25.341 1.00 47.28 170 LEU A C 1
ATOM 1375 O O . LEU A 1 170 ? 28.099 2.326 -25.017 1.00 47.28 170 LEU A O 1
ATOM 1379 N N . SER A 1 171 ? 29.333 1.302 -26.594 1.00 44.78 171 SER A N 1
ATOM 1380 C CA . SER A 1 171 ? 28.543 1.683 -27.781 1.00 44.78 171 SER A CA 1
ATOM 1381 C C . SER A 1 171 ? 27.168 1.009 -27.943 1.00 44.78 171 SER A C 1
ATOM 1383 O O . SER A 1 171 ? 26.353 1.532 -28.690 1.00 44.78 171 SER A O 1
ATOM 1385 N N . GLU A 1 172 ? 26.848 -0.073 -27.223 1.00 53.94 172 GLU A N 1
ATOM 1386 C CA . GLU A 1 172 ? 25.509 -0.700 -27.218 1.00 53.94 172 GLU A CA 1
ATOM 1387 C C . GLU A 1 172 ? 25.023 -0.854 -25.769 1.00 53.94 172 GLU A C 1
ATOM 1389 O O . GLU A 1 172 ? 25.480 -1.749 -25.057 1.00 53.94 172 GLU A O 1
ATOM 1394 N N . THR A 1 173 ? 24.137 0.017 -25.269 1.00 54.75 173 THR A N 1
ATOM 1395 C CA . THR A 1 173 ? 23.768 -0.029 -23.840 1.00 54.75 173 THR A CA 1
ATOM 1396 C C . THR A 1 173 ? 22.321 0.351 -23.556 1.00 54.75 173 THR A C 1
ATOM 1398 O O . THR A 1 173 ? 21.732 1.191 -24.228 1.00 54.75 173 THR A O 1
ATOM 1401 N N . ILE A 1 174 ? 21.743 -0.263 -22.524 1.00 61.25 174 ILE A N 1
ATOM 1402 C CA . ILE A 1 174 ? 20.387 0.017 -22.038 1.00 61.25 174 ILE A CA 1
ATOM 1403 C C . ILE A 1 174 ? 20.489 0.655 -20.666 1.00 61.25 174 ILE A C 1
ATOM 1405 O O . ILE A 1 174 ? 21.257 0.179 -19.839 1.00 61.25 174 ILE A O 1
ATOM 1409 N N . VAL A 1 175 ? 19.724 1.712 -20.421 1.00 64.44 175 VAL A N 1
ATOM 1410 C CA . VAL A 1 175 ? 19.695 2.406 -19.135 1.00 64.44 175 VAL A CA 1
ATOM 1411 C C . VAL A 1 175 ? 18.509 1.896 -18.328 1.00 64.44 175 VAL A C 1
ATOM 1413 O O . VAL A 1 175 ? 17.358 1.968 -18.768 1.00 64.44 175 VAL A O 1
ATOM 1416 N N . ILE A 1 176 ? 18.803 1.362 -17.147 1.00 63.19 176 ILE A N 1
ATOM 1417 C CA . ILE A 1 176 ? 17.813 0.886 -16.187 1.00 63.19 176 ILE A CA 1
ATOM 1418 C C . ILE A 1 176 ? 17.761 1.883 -15.041 1.00 63.19 176 ILE A C 1
ATOM 1420 O O . ILE A 1 176 ? 18.730 2.043 -14.296 1.00 63.19 176 ILE A O 1
ATOM 1424 N N . ASN A 1 177 ? 16.603 2.520 -14.912 1.00 62.75 177 ASN A N 1
ATOM 1425 C CA . ASN A 1 177 ? 16.317 3.492 -13.872 1.00 62.75 177 ASN A CA 1
ATOM 1426 C C . ASN A 1 177 ? 15.248 2.919 -12.941 1.00 62.75 177 ASN A C 1
ATOM 1428 O O . ASN A 1 177 ? 14.243 2.365 -13.395 1.00 62.75 177 ASN A O 1
ATOM 1432 N N . GLU A 1 178 ? 15.413 3.105 -11.632 1.00 59.00 178 GLU A N 1
ATOM 1433 C CA . GLU A 1 178 ? 14.291 2.921 -10.709 1.00 59.00 178 GLU A CA 1
ATOM 1434 C C . GLU A 1 178 ? 13.580 4.240 -10.497 1.00 59.00 178 GLU A C 1
ATOM 1436 O O . GLU A 1 178 ? 14.060 5.137 -9.799 1.00 59.00 178 GLU A O 1
ATOM 1441 N N . THR A 1 179 ? 12.375 4.334 -11.041 1.00 54.81 179 THR A N 1
ATOM 1442 C CA . THR A 1 179 ? 11.464 5.408 -10.676 1.00 54.81 179 THR A CA 1
ATOM 1443 C C . THR A 1 179 ? 10.560 4.923 -9.561 1.00 54.81 179 THR A C 1
ATOM 1445 O O . THR A 1 179 ? 9.823 3.945 -9.688 1.00 54.81 179 THR A O 1
ATOM 1448 N N . LYS A 1 180 ? 10.573 5.644 -8.448 1.00 52.56 180 LYS A N 1
ATOM 1449 C CA . LYS A 1 180 ? 9.579 5.452 -7.396 1.00 52.56 180 LYS A CA 1
ATOM 1450 C C . LYS A 1 180 ? 8.342 6.216 -7.842 1.00 52.56 180 LYS A C 1
ATOM 1452 O O . LYS A 1 180 ? 8.378 7.445 -7.853 1.00 52.56 180 LYS A O 1
ATOM 1457 N N . SER A 1 181 ? 7.274 5.511 -8.217 1.00 45.44 181 SER A N 1
ATOM 1458 C CA . SER A 1 181 ? 5.966 6.136 -8.422 1.00 45.44 181 SER A CA 1
ATOM 1459 C C . SER A 1 181 ? 5.442 6.543 -7.045 1.00 45.44 181 SER A C 1
ATOM 1461 O O . SER A 1 181 ? 4.742 5.798 -6.357 1.00 45.44 181 SER A O 1
ATOM 1463 N N . ALA A 1 182 ? 5.914 7.693 -6.580 1.00 40.81 182 ALA A N 1
ATOM 1464 C CA . ALA A 1 182 ? 5.482 8.290 -5.340 1.00 40.81 182 ALA A CA 1
ATOM 1465 C C . ALA A 1 182 ? 4.275 9.161 -5.660 1.00 40.81 182 ALA A C 1
ATOM 1467 O O . ALA A 1 182 ? 4.425 10.294 -6.117 1.00 40.81 182 ALA A O 1
ATOM 1468 N N . ASN A 1 183 ? 3.079 8.673 -5.344 1.00 41.78 183 ASN A N 1
ATOM 1469 C CA . ASN A 1 183 ? 2.031 9.609 -4.984 1.00 41.78 183 ASN A CA 1
ATOM 1470 C C . ASN A 1 183 ? 2.539 10.297 -3.716 1.00 41.78 183 ASN A C 1
ATOM 1472 O O . ASN A 1 183 ? 2.676 9.674 -2.662 1.00 41.78 183 ASN A O 1
ATOM 1476 N N . CYS A 1 184 ? 2.944 11.565 -3.842 1.00 33.50 184 CYS A N 1
ATOM 1477 C CA . CYS A 1 184 ? 3.350 12.421 -2.731 1.00 33.50 184 CYS A CA 1
ATOM 1478 C C . CYS A 1 184 ? 2.133 12.693 -1.835 1.00 33.50 184 CYS A C 1
ATOM 1480 O O . CYS A 1 184 ? 1.661 13.819 -1.708 1.00 33.50 184 CYS A O 1
ATOM 1482 N N . VAL A 1 185 ? 1.613 11.648 -1.195 1.00 40.28 185 VAL A N 1
ATOM 1483 C CA . VAL A 1 185 ? 0.625 11.764 -0.140 1.00 40.28 185 VAL A CA 1
ATOM 1484 C C . VAL A 1 185 ? 1.370 12.375 1.037 1.00 40.28 185 VAL A C 1
ATOM 1486 O O . VAL A 1 185 ? 2.304 11.786 1.590 1.00 40.28 185 VAL A O 1
ATOM 1489 N N . LYS A 1 186 ? 1.012 13.620 1.349 1.00 34.78 186 LYS A N 1
ATOM 1490 C CA . LYS A 1 186 ? 1.577 14.427 2.430 1.00 34.78 186 LYS A CA 1
ATOM 1491 C C . LYS A 1 186 ? 1.537 13.648 3.740 1.00 34.78 186 LYS A C 1
ATOM 1493 O O . LYS A 1 186 ? 0.512 13.646 4.393 1.00 34.78 186 LYS A O 1
ATOM 1498 N N . ASP A 1 187 ? 2.641 13.008 4.117 1.00 38.28 187 ASP A N 1
ATOM 1499 C CA . ASP A 1 187 ? 3.011 12.564 5.471 1.00 38.28 187 ASP A CA 1
ATOM 1500 C C . ASP A 1 187 ? 1.863 12.015 6.362 1.00 38.28 187 ASP A C 1
ATOM 1502 O O . ASP A 1 187 ? 1.864 12.146 7.595 1.00 38.28 187 ASP A O 1
ATOM 1506 N N . GLU A 1 188 ? 0.871 11.368 5.749 1.00 40.50 188 GLU A N 1
ATOM 1507 C CA . GLU A 1 188 ? -0.345 10.901 6.405 1.00 40.50 188 GLU A CA 1
ATOM 1508 C C . GLU A 1 188 ? -0.126 9.461 6.854 1.00 40.50 188 GLU A C 1
ATOM 1510 O O . GLU A 1 188 ? -0.589 8.470 6.299 1.00 40.50 188 GLU A O 1
ATOM 1515 N N . ARG A 1 189 ? 0.679 9.389 7.918 1.00 51.97 189 ARG A N 1
ATOM 1516 C CA . ARG A 1 189 ? 0.908 8.238 8.799 1.00 51.97 189 ARG A CA 1
ATOM 1517 C C . ARG A 1 189 ? -0.379 7.439 9.019 1.00 51.97 189 ARG A C 1
ATOM 1519 O O . ARG A 1 189 ? -1.448 8.030 8.988 1.00 51.97 189 ARG A O 1
ATOM 1526 N N . ARG A 1 190 ? -0.237 6.158 9.424 1.00 47.94 190 ARG A N 1
ATOM 1527 C CA . ARG A 1 190 ? -1.191 5.166 10.024 1.00 47.94 190 ARG A CA 1
ATOM 1528 C C . ARG A 1 190 ? -2.619 5.597 10.434 1.00 47.94 190 ARG A C 1
ATOM 1530 O O . ARG A 1 190 ? -3.484 4.730 10.548 1.00 47.94 190 ARG A O 1
ATOM 1537 N N . LEU A 1 191 ? -2.766 6.859 10.795 1.00 47.69 191 LEU A N 1
ATOM 1538 C CA . LEU A 1 191 ? -3.847 7.667 11.321 1.00 47.69 191 LEU A CA 1
ATOM 1539 C C . LEU A 1 191 ? -4.887 8.117 10.275 1.00 47.69 191 LEU A C 1
ATOM 1541 O O . LEU A 1 191 ? -6.040 8.225 10.687 1.00 47.69 191 LEU A O 1
ATOM 1545 N N . SER A 1 192 ? -4.536 8.331 8.996 1.00 53.25 192 SER A N 1
ATOM 1546 C CA . SER A 1 192 ? -5.490 8.676 7.909 1.00 53.25 192 SER A CA 1
ATOM 1547 C C . SER A 1 192 ? -6.533 7.574 7.713 1.00 53.25 192 SER A C 1
ATOM 1549 O O . SER A 1 192 ? -7.725 7.802 7.885 1.00 53.25 192 SER A O 1
ATOM 1551 N N . ARG A 1 193 ? -6.078 6.321 7.623 1.00 62.50 193 ARG A N 1
ATOM 1552 C CA . ARG A 1 193 ? -6.920 5.119 7.459 1.00 62.50 193 ARG A CA 1
ATOM 1553 C C . ARG A 1 193 ? -8.147 5.053 8.377 1.00 62.50 193 ARG A C 1
ATOM 1555 O O . ARG A 1 193 ? -9.202 4.605 7.956 1.00 62.50 193 ARG A O 1
ATOM 1562 N N . LEU A 1 194 ? -8.030 5.471 9.643 1.00 63.47 194 LEU A N 1
ATOM 1563 C CA . LEU A 1 194 ? -9.166 5.434 10.573 1.00 63.47 194 LEU A CA 1
ATOM 1564 C C . LEU A 1 194 ? -10.186 6.545 10.308 1.00 63.47 194 LEU A C 1
ATOM 1566 O O . LEU A 1 194 ? -11.368 6.285 10.487 1.00 63.47 194 LEU A O 1
ATOM 1570 N N . SER A 1 195 ? -9.774 7.754 9.900 1.00 63.56 195 SER A N 1
ATOM 1571 C CA . SER A 1 195 ? -10.764 8.750 9.449 1.00 63.56 195 SER A CA 1
ATOM 1572 C C . SER A 1 195 ? -11.383 8.343 8.137 1.00 63.56 195 SER A C 1
ATOM 1574 O O . SER A 1 195 ? -12.563 8.576 7.959 1.00 63.56 195 SER A O 1
ATOM 1576 N N . ASP A 1 196 ? -10.614 7.729 7.249 1.00 67.06 196 ASP A N 1
ATOM 1577 C CA . ASP A 1 196 ? -11.082 7.449 5.897 1.00 67.06 196 ASP A CA 1
ATOM 1578 C C . ASP A 1 196 ? -12.081 6.286 5.916 1.00 67.06 196 ASP A C 1
ATOM 1580 O O . ASP A 1 196 ? -13.107 6.355 5.249 1.00 67.06 196 ASP A O 1
ATOM 1584 N N . ILE A 1 197 ? -11.864 5.279 6.781 1.00 69.31 197 ILE A N 1
ATOM 1585 C CA . ILE A 1 197 ? -12.884 4.266 7.108 1.00 69.31 197 ILE A CA 1
ATOM 1586 C C . ILE A 1 197 ? -14.138 4.952 7.657 1.00 69.31 197 ILE A C 1
ATOM 1588 O O . ILE A 1 197 ? -15.246 4.624 7.247 1.00 69.31 197 ILE A O 1
ATOM 1592 N N . LEU A 1 198 ? -13.980 5.894 8.593 1.00 67.44 198 LEU A N 1
ATOM 1593 C CA . LEU A 1 198 ? -15.118 6.588 9.198 1.00 67.44 198 LEU A CA 1
ATOM 1594 C C . LEU A 1 198 ? -15.880 7.438 8.180 1.00 67.44 198 LEU A C 1
ATOM 1596 O O . LEU A 1 198 ? -17.102 7.409 8.210 1.00 67.44 198 LEU A O 1
ATOM 1600 N N . ASN A 1 199 ? -15.184 8.138 7.285 1.00 71.12 199 ASN A N 1
ATOM 1601 C CA . ASN A 1 199 ? -15.777 8.953 6.231 1.00 71.12 199 ASN A CA 1
ATOM 1602 C C . ASN A 1 199 ? -16.486 8.066 5.207 1.00 71.12 199 ASN A C 1
ATOM 1604 O O . ASN A 1 199 ? -17.662 8.280 4.977 1.00 71.12 199 ASN A O 1
ATOM 1608 N N . ARG A 1 200 ? -15.856 6.988 4.715 1.00 71.38 200 ARG A N 1
ATOM 1609 C CA . ARG A 1 200 ? -16.519 6.029 3.810 1.00 71.38 200 ARG A CA 1
ATOM 1610 C C . ARG A 1 200 ? -17.761 5.389 4.427 1.00 71.38 200 ARG A C 1
ATOM 1612 O O . ARG A 1 200 ? -18.745 5.167 3.732 1.00 71.38 200 ARG A O 1
ATOM 1619 N N . ILE A 1 201 ? -17.724 5.075 5.723 1.00 67.88 201 ILE A N 1
ATOM 1620 C CA . ILE A 1 201 ? -18.898 4.563 6.440 1.00 67.88 201 ILE A CA 1
ATOM 1621 C C . ILE A 1 201 ? -19.973 5.648 6.571 1.00 67.88 201 ILE A C 1
ATOM 1623 O O . ILE A 1 201 ? -21.154 5.345 6.425 1.00 67.88 201 ILE A O 1
ATOM 1627 N N . LEU A 1 202 ? -19.588 6.894 6.858 1.00 67.75 202 LEU A N 1
ATOM 1628 C CA . LEU A 1 202 ? -20.523 8.013 6.960 1.00 67.75 202 LEU A CA 1
ATOM 1629 C C . LEU A 1 202 ? -21.186 8.298 5.607 1.00 67.75 202 LEU A C 1
ATOM 1631 O O . LEU A 1 202 ? -22.406 8.405 5.554 1.00 67.75 202 LEU A O 1
ATOM 1635 N N . ASP A 1 203 ? -20.398 8.320 4.533 1.00 67.44 203 ASP A N 1
ATOM 1636 C CA . ASP A 1 203 ? -20.856 8.498 3.157 1.00 67.44 203 ASP A CA 1
ATOM 1637 C C . ASP A 1 203 ? -21.828 7.380 2.775 1.00 67.44 203 ASP A C 1
ATOM 1639 O O . ASP A 1 203 ? -22.919 7.665 2.292 1.00 67.44 203 ASP A O 1
ATOM 1643 N N . PHE A 1 204 ? -21.492 6.119 3.089 1.00 65.88 204 PHE A N 1
ATOM 1644 C CA . PHE A 1 204 ? -22.387 4.980 2.876 1.00 65.88 204 PHE A CA 1
ATOM 1645 C C . PHE A 1 204 ? -23.731 5.159 3.595 1.00 65.88 204 PHE A C 1
ATOM 1647 O O . PHE A 1 204 ? -24.789 5.004 2.982 1.00 65.88 204 PHE A O 1
ATOM 1654 N N . LEU A 1 205 ? -23.695 5.526 4.880 1.00 62.81 205 LEU A N 1
ATOM 1655 C CA . LEU A 1 205 ? -24.894 5.765 5.684 1.00 62.81 205 LEU A CA 1
ATOM 1656 C C . LEU A 1 205 ? -25.724 6.941 5.149 1.00 62.81 205 LEU A C 1
ATOM 1658 O O . LEU A 1 205 ? -26.952 6.870 5.168 1.00 62.81 205 LEU A O 1
ATOM 1662 N N . GLU A 1 206 ? -25.083 7.995 4.640 1.00 63.16 206 GLU A N 1
ATOM 1663 C CA . GLU A 1 206 ? -25.772 9.104 3.980 1.00 63.16 206 GLU A CA 1
ATOM 1664 C C . GLU A 1 206 ? -26.439 8.679 2.667 1.00 63.16 206 GLU A C 1
ATOM 1666 O O . GLU A 1 206 ? -27.582 9.070 2.430 1.00 63.16 206 GLU A O 1
ATOM 1671 N N . THR A 1 207 ? -25.785 7.859 1.835 1.00 62.12 207 THR A N 1
ATOM 1672 C CA . THR A 1 207 ? -26.411 7.293 0.622 1.00 62.12 207 THR A CA 1
ATOM 1673 C C . THR A 1 207 ? -27.604 6.397 0.950 1.00 62.12 207 THR A C 1
ATOM 1675 O O . THR A 1 207 ? -28.647 6.525 0.311 1.00 62.12 207 THR A O 1
ATOM 1678 N N . CYS A 1 208 ? -27.501 5.550 1.981 1.00 56.81 208 CYS A N 1
ATOM 1679 C CA . CYS A 1 208 ? -28.614 4.711 2.434 1.00 56.81 208 CYS A CA 1
ATOM 1680 C C . CYS A 1 208 ? -29.786 5.538 2.983 1.00 56.81 208 C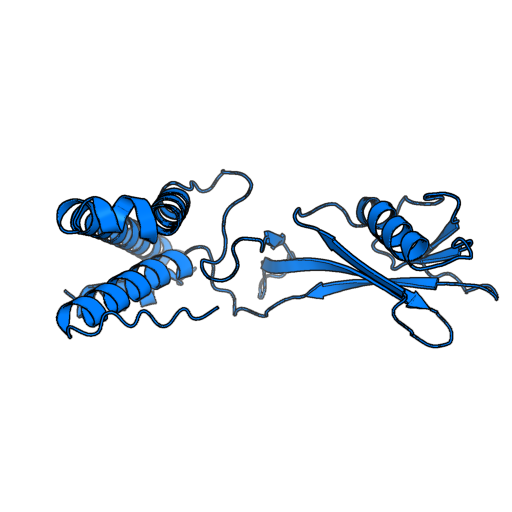YS A C 1
ATOM 1682 O O . CYS A 1 208 ? -30.935 5.235 2.679 1.00 56.81 208 CYS A O 1
ATOM 1684 N N . SER A 1 209 ? -29.510 6.593 3.757 1.00 57.34 209 SER A N 1
ATOM 1685 C CA . SER A 1 209 ? -30.543 7.479 4.319 1.00 57.34 209 SER A CA 1
ATOM 1686 C C . SER A 1 209 ? -31.281 8.282 3.239 1.00 57.34 209 SER A C 1
ATOM 1688 O O . SER A 1 209 ? -32.478 8.527 3.345 1.00 57.34 209 SER A O 1
ATOM 1690 N N . LYS A 1 210 ? -30.585 8.660 2.160 1.00 56.34 210 LYS A N 1
ATOM 1691 C CA . LYS A 1 210 ? -31.148 9.443 1.046 1.00 56.34 210 LYS A CA 1
ATOM 1692 C C . LYS A 1 210 ? -31.877 8.587 -0.004 1.00 56.34 210 LYS A C 1
ATOM 1694 O O . LYS A 1 210 ? -32.238 9.120 -1.050 1.00 56.34 210 LYS A O 1
ATOM 1699 N N . GLY A 1 211 ? -32.048 7.278 0.216 1.00 48.12 211 GLY A N 1
ATOM 1700 C CA . GLY A 1 211 ? -32.746 6.366 -0.707 1.00 48.12 211 GLY A CA 1
ATOM 1701 C C . GLY A 1 211 ? -32.081 6.190 -2.082 1.00 48.12 211 GLY A C 1
ATOM 1702 O O . GLY A 1 211 ? -32.600 5.477 -2.934 1.00 48.12 211 GLY A O 1
ATOM 1703 N N . LYS A 1 212 ? -30.919 6.814 -2.314 1.00 47.53 212 LYS A N 1
ATOM 1704 C CA . LYS A 1 212 ? -30.129 6.688 -3.540 1.00 47.53 212 LYS A CA 1
ATOM 1705 C C . LYS A 1 212 ? -29.003 5.697 -3.277 1.00 47.53 212 LYS A C 1
ATOM 1707 O O . LYS A 1 212 ? -27.923 6.075 -2.827 1.00 47.53 212 LYS A O 1
ATOM 1712 N N . LEU A 1 213 ? -29.247 4.425 -3.589 1.00 42.22 213 LEU A N 1
ATOM 1713 C CA . LEU A 1 213 ? -28.218 3.387 -3.730 1.00 42.22 213 LEU A CA 1
ATOM 1714 C C . LEU A 1 213 ? -27.352 3.670 -4.974 1.00 42.22 213 LEU A C 1
ATOM 1716 O O . LEU A 1 213 ? -27.294 2.889 -5.912 1.00 42.22 213 LEU A O 1
ATOM 1720 N N . VAL A 1 214 ? -26.681 4.820 -5.005 1.00 40.41 214 VAL A N 1
ATOM 1721 C CA . VAL A 1 214 ? -25.640 5.121 -5.991 1.00 40.41 214 VAL A CA 1
ATOM 1722 C C . VAL A 1 214 ? -24.357 5.334 -5.206 1.00 40.41 214 VAL A C 1
ATOM 1724 O O . VAL A 1 214 ? -23.947 6.452 -4.905 1.00 40.41 214 VAL A O 1
ATOM 1727 N N . MET A 1 215 ? -23.745 4.220 -4.807 1.00 40.00 215 MET A N 1
ATOM 1728 C CA . MET A 1 215 ? -22.367 4.219 -4.331 1.00 40.00 215 MET A CA 1
ATOM 1729 C C . MET A 1 215 ? -21.492 4.634 -5.518 1.00 40.00 215 MET A C 1
ATOM 1731 O O . MET A 1 215 ? -21.292 3.863 -6.455 1.00 40.00 215 MET A O 1
ATOM 1735 N N . ARG A 1 216 ? -20.998 5.876 -5.505 1.00 32.69 216 ARG A N 1
ATOM 1736 C CA . ARG A 1 216 ? -19.987 6.329 -6.461 1.00 32.69 216 ARG A CA 1
ATOM 1737 C C . ARG A 1 216 ? -18.696 5.585 -6.122 1.00 32.69 216 ARG A C 1
ATOM 1739 O O . ARG A 1 216 ? -17.983 5.969 -5.198 1.00 32.69 216 ARG A O 1
ATOM 1746 N N . LEU A 1 217 ? -18.438 4.489 -6.834 1.00 29.70 217 LEU A N 1
ATOM 1747 C CA . LEU A 1 217 ? -17.149 3.801 -6.851 1.00 29.70 217 LEU A CA 1
ATOM 1748 C C . LEU A 1 217 ? -16.100 4.795 -7.365 1.00 29.70 217 LEU A C 1
ATOM 1750 O O . LEU A 1 217 ? -15.899 4.941 -8.565 1.00 29.70 217 LEU A O 1
ATOM 1754 N N . MET A 1 218 ? -15.488 5.547 -6.452 1.00 29.25 218 MET A N 1
ATOM 1755 C CA . MET A 1 218 ? -14.266 6.283 -6.749 1.00 29.25 218 MET A CA 1
ATOM 1756 C C . MET A 1 218 ? -13.110 5.290 -6.647 1.00 29.25 218 MET A C 1
ATOM 1758 O O . MET A 1 218 ? -12.742 4.883 -5.537 1.00 29.25 218 MET A O 1
ATOM 1762 N N . TYR A 1 219 ? -12.641 4.860 -7.820 1.00 34.25 219 TYR A N 1
ATOM 1763 C CA . TYR A 1 219 ? -11.318 4.274 -8.015 1.00 34.25 219 TYR A CA 1
ATOM 1764 C C . TYR A 1 219 ? -10.263 5.366 -7.855 1.00 34.25 219 TYR A C 1
ATOM 1766 O O . TYR A 1 219 ? -10.490 6.475 -8.393 1.00 34.25 219 TYR A O 1
#

Nearest PDB structures (foldseek):
  5zwo-assembly1_D  TM=5.851E-01  e=9.904E+00  Saccharomyces cerevisiae S288C

Foldseek 3Di:
DVVLLVVLLVLLPDPDPVSPVVNVVSLVVLLVVLVVLLVVCVVPDDPCCCPPPCVVVSVVLVQLSVDDPPDPQHQWDPVDRLWDWDQPPDPQDGIFIFWKKKWKAFPPPRHTQFIDTDSDPDQPLVCVQVGQVRSVVSDPDHAAEEEEAPSNPPCQAHPNHGYDHPPDDDDGYMYMYIDTPTPPPPPDGSSVSSVVSVVLSVVVVVCVVVVNPPPPPDD